Protein AF-A0A3D0CZY3-F1 (afdb_monomer)

Foldseek 3Di:
DDDPPVVVVVVVVCVVVVPVVVVVVCVVPPPPPPPDDPPPVVVVVVVVVVVVVVVVCVVVVPPPLLNDDLVVSLVVLLVVVVVLVVDDPVVSLVVLLVVLQVLLPDDPSSSLSNVLSNVVNLVPDDPVVNVVSVVSNVVSLVPDDPSSSVSVVVSVVVVVPDDPPPPPPPPCPPPPPPDPPPCPPPPPVVVVVVVVVVVVVVVVVVVVVVD

Secondary structure (DSSP, 8-state):
--SSSHHHHHHHHHHHHHHHHHHHHHHHHSSSS-SS-TTHHHHHHHHHHHHHHHHHHHHHH---GGGS-HHHHHHHHHHHHHHHHTS-HHHHHHHHHHHHHHHHHS-HHHHHHHHHHHHHHHTTS-HHHHHHHHHHHHHHHHTS-HHHHHHHHHHHHHHHTS-----------------------SHHHHHHHHHHHHHHHHHHHHHHHH-

Mean predicted aligned error: 15.08 Å

pLDDT: mean 76.29, std 19.53, range [41.44, 97.62]

Structure (mmCIF, N/CA/C/O backbone):
data_AF-A0A3D0CZY3-F1
#
_entry.id   AF-A0A3D0CZY3-F1
#
loop_
_atom_site.group_PDB
_atom_site.id
_atom_site.type_symbol
_atom_site.label_atom_id
_atom_site.label_alt_id
_atom_site.label_comp_id
_atom_site.label_asym_id
_atom_site.label_entity_id
_atom_site.label_seq_id
_atom_site.pdbx_PDB_ins_code
_atom_site.Cartn_x
_atom_site.Cartn_y
_atom_site.Cartn_z
_atom_site.occupancy
_atom_site.B_iso_or_equiv
_atom_site.auth_seq_id
_atom_site.auth_comp_id
_atom_site.auth_asym_id
_atom_site.auth_atom_id
_atom_site.pdbx_PDB_model_num
ATOM 1 N N . MET A 1 1 ? 19.402 -33.866 -0.400 1.00 47.62 1 MET A N 1
ATOM 2 C CA . MET A 1 1 ? 19.104 -32.491 0.066 1.00 47.62 1 MET A CA 1
ATOM 3 C C . MET A 1 1 ? 17.645 -32.212 -0.266 1.00 47.62 1 MET A C 1
ATOM 5 O O . MET A 1 1 ? 17.304 -32.385 -1.424 1.00 47.62 1 MET A O 1
ATOM 9 N N . GLY A 1 2 ? 16.781 -31.877 0.705 1.00 52.09 2 GLY A N 1
ATOM 10 C CA . GLY A 1 2 ? 15.411 -31.428 0.384 1.00 52.09 2 GLY A CA 1
ATOM 11 C C . GLY A 1 2 ? 14.227 -31.947 1.214 1.00 52.09 2 GLY A C 1
ATOM 12 O O . GLY A 1 2 ? 13.106 -31.790 0.757 1.00 52.09 2 GLY A O 1
ATOM 13 N N . ALA A 1 3 ? 14.414 -32.528 2.407 1.00 43.59 3 ALA A N 1
ATOM 14 C CA . ALA A 1 3 ? 13.281 -32.943 3.262 1.00 43.59 3 ALA A CA 1
ATOM 15 C C . ALA A 1 3 ? 12.980 -31.980 4.436 1.00 43.59 3 ALA A C 1
ATOM 17 O O . ALA A 1 3 ? 11.914 -32.053 5.037 1.00 43.59 3 ALA A O 1
ATOM 18 N N . GLY A 1 4 ? 13.892 -31.055 4.764 1.00 41.44 4 GLY A N 1
ATOM 19 C CA . GLY A 1 4 ? 13.790 -30.224 5.976 1.00 41.44 4 GLY A CA 1
ATOM 20 C C . GLY A 1 4 ? 13.013 -28.909 5.836 1.00 41.44 4 GLY A C 1
ATOM 21 O O . GLY A 1 4 ? 12.562 -28.364 6.837 1.00 41.44 4 GLY A O 1
ATOM 22 N N . ALA A 1 5 ? 12.829 -28.388 4.619 1.00 44.62 5 ALA A N 1
ATOM 23 C CA . ALA A 1 5 ? 12.230 -27.061 4.421 1.00 44.62 5 ALA A CA 1
ATOM 24 C C . ALA A 1 5 ? 10.691 -27.065 4.468 1.00 44.62 5 ALA A C 1
ATOM 26 O O . ALA A 1 5 ? 10.077 -26.041 4.756 1.00 44.62 5 ALA A O 1
ATOM 27 N N . VAL A 1 6 ? 10.059 -28.219 4.230 1.00 44.78 6 VAL A N 1
ATOM 28 C CA . VAL A 1 6 ? 8.592 -28.323 4.162 1.00 44.78 6 VAL A CA 1
ATOM 29 C C . VAL A 1 6 ? 7.955 -28.399 5.555 1.00 44.78 6 VAL A C 1
ATOM 31 O O . VAL A 1 6 ? 6.853 -27.898 5.745 1.00 44.78 6 VAL A O 1
ATOM 34 N N . ALA A 1 7 ? 8.667 -28.935 6.555 1.00 47.16 7 ALA A N 1
ATOM 35 C CA . ALA A 1 7 ? 8.154 -29.089 7.922 1.00 47.16 7 ALA A CA 1
ATOM 36 C C . ALA A 1 7 ? 8.027 -27.757 8.691 1.00 47.16 7 ALA A C 1
ATOM 38 O O . ALA A 1 7 ? 7.185 -27.626 9.578 1.00 47.16 7 ALA A O 1
ATOM 39 N N . PHE A 1 8 ? 8.831 -26.747 8.341 1.00 46.94 8 PHE A N 1
ATOM 40 C CA . PHE A 1 8 ? 8.811 -25.451 9.030 1.00 46.94 8 PHE A CA 1
ATOM 41 C C . PHE A 1 8 ? 7.619 -24.572 8.620 1.00 46.94 8 PHE A C 1
ATOM 43 O O . PHE A 1 8 ? 7.131 -23.775 9.420 1.00 46.94 8 PHE A O 1
ATOM 50 N N . SER A 1 9 ? 7.114 -24.731 7.392 1.00 46.31 9 SER A N 1
ATOM 51 C CA . SER A 1 9 ? 6.007 -23.916 6.878 1.00 46.31 9 SER A CA 1
ATOM 52 C C . SER A 1 9 ? 4.647 -24.367 7.433 1.00 46.31 9 SER A C 1
ATOM 54 O O . SER A 1 9 ? 3.814 -23.536 7.797 1.00 46.31 9 SER A O 1
ATOM 56 N N . THR A 1 10 ? 4.449 -25.676 7.620 1.00 48.03 10 THR A N 1
ATOM 57 C CA . THR A 1 10 ? 3.223 -26.243 8.212 1.00 48.03 10 THR A CA 1
ATOM 58 C C . THR A 1 10 ? 3.075 -25.909 9.696 1.00 48.03 10 THR A C 1
ATOM 60 O O . THR A 1 10 ? 1.969 -25.620 10.148 1.00 48.03 10 THR A O 1
ATOM 63 N N . LEU A 1 11 ? 4.178 -25.867 10.452 1.00 48.81 11 LEU A N 1
ATOM 64 C CA . LEU A 1 11 ? 4.167 -25.472 11.866 1.00 48.81 11 LEU A CA 1
ATOM 65 C C . LEU A 1 11 ? 3.830 -23.985 12.058 1.00 48.81 11 LEU A C 1
ATOM 67 O O . LEU A 1 11 ? 3.059 -23.646 12.953 1.00 48.81 11 LEU A O 1
ATOM 71 N N . ALA A 1 12 ? 4.325 -23.096 11.191 1.00 49.25 12 ALA A N 1
ATOM 72 C CA . ALA A 1 12 ? 4.019 -21.666 11.273 1.00 49.25 12 ALA A CA 1
ATOM 73 C C . ALA A 1 12 ? 2.542 -21.351 10.956 1.00 49.25 12 ALA A C 1
ATOM 75 O O . ALA A 1 12 ? 1.931 -20.511 11.620 1.00 49.25 12 ALA A O 1
ATOM 76 N N . MET A 1 13 ? 1.937 -22.056 9.991 1.00 47.34 13 MET A N 1
ATOM 77 C CA . MET A 1 13 ? 0.512 -21.891 9.672 1.00 47.34 13 MET A CA 1
ATOM 78 C C . MET A 1 13 ? -0.408 -22.416 10.786 1.00 47.34 13 MET A C 1
ATOM 80 O O . MET A 1 13 ? -1.429 -21.794 11.078 1.00 47.34 13 MET A O 1
ATOM 84 N N . LEU A 1 14 ? -0.023 -23.502 11.467 1.00 48.44 14 LEU A N 1
ATOM 85 C CA . LEU A 1 14 ? -0.754 -24.027 12.627 1.00 48.44 14 LEU A CA 1
ATOM 86 C C . LEU A 1 14 ? -0.713 -23.078 13.833 1.00 48.44 14 LEU A C 1
ATOM 88 O O . LEU A 1 14 ? -1.711 -22.958 14.541 1.00 48.44 14 LEU A O 1
ATOM 92 N N . VAL A 1 15 ? 0.386 -22.348 14.037 1.00 52.41 15 VAL A N 1
ATOM 93 C CA . VAL A 1 15 ? 0.483 -21.353 15.119 1.00 52.41 15 VAL A CA 1
ATOM 94 C C . VAL A 1 15 ? -0.387 -20.121 14.835 1.00 52.41 15 VAL A C 1
ATOM 96 O O . VAL A 1 15 ? -1.024 -19.610 15.753 1.00 52.41 15 VAL A O 1
ATOM 99 N N . CYS A 1 16 ? -0.495 -19.674 13.580 1.00 47.34 16 CYS A N 1
ATOM 100 C CA . CYS A 1 16 ? -1.329 -18.516 13.233 1.00 47.34 16 CYS A CA 1
ATOM 101 C C . CYS A 1 16 ? -2.831 -18.837 13.126 1.00 47.34 16 CYS A C 1
ATOM 103 O O . CYS A 1 16 ? -3.647 -18.018 13.543 1.00 47.34 16 CYS A O 1
ATOM 105 N N . CYS A 1 17 ? -3.217 -20.007 12.603 1.00 45.84 17 CYS A N 1
ATOM 106 C CA . CYS A 1 17 ? -4.631 -20.388 12.469 1.00 45.84 17 CYS A CA 1
ATOM 107 C C . CYS A 1 17 ? -5.190 -21.132 13.693 1.00 45.84 17 CYS A C 1
ATOM 109 O O . CYS A 1 17 ? -6.398 -21.120 13.909 1.00 45.84 17 CYS A O 1
ATOM 111 N N . GLY A 1 18 ? -4.340 -21.757 14.514 1.00 43.78 18 GLY A N 1
ATOM 112 C CA . GLY A 1 18 ? -4.770 -22.498 15.701 1.00 43.78 18 GLY A CA 1
ATOM 113 C C . GLY A 1 18 ? -5.059 -21.620 16.919 1.00 43.78 18 GLY A C 1
ATOM 114 O O . GLY A 1 18 ? -5.871 -22.010 17.754 1.00 43.78 18 GLY A O 1
ATOM 115 N N . PHE A 1 19 ? -4.456 -20.430 17.035 1.00 45.47 19 PHE A N 1
ATOM 116 C CA . PHE A 1 19 ? -4.474 -19.666 18.293 1.00 45.47 19 PHE A CA 1
ATOM 117 C C . PHE A 1 19 ? -5.856 -19.116 18.690 1.00 45.47 19 PHE A C 1
ATOM 119 O O . PHE A 1 19 ? -6.143 -18.974 19.877 1.00 45.47 19 PHE A O 1
ATOM 126 N N . THR A 1 20 ? -6.753 -18.873 17.733 1.00 48.75 20 THR A N 1
ATOM 127 C CA . THR A 1 20 ? -8.151 -18.513 18.030 1.00 48.75 20 THR A CA 1
ATOM 128 C C . THR A 1 20 ? -8.995 -19.719 18.455 1.00 48.75 20 THR A C 1
ATOM 130 O O . THR A 1 20 ? -9.934 -19.552 19.229 1.00 48.75 20 THR A O 1
ATOM 133 N N . GLY A 1 21 ? -8.640 -20.937 18.028 1.00 41.59 21 GLY A N 1
ATOM 134 C CA . GLY A 1 21 ? -9.322 -22.176 18.422 1.00 41.59 21 GLY A CA 1
ATOM 135 C C . GLY A 1 21 ? -8.900 -22.706 19.797 1.00 41.59 21 GLY A C 1
ATOM 136 O O . GLY A 1 21 ? -9.748 -23.149 20.573 1.00 41.59 21 GLY A O 1
ATOM 137 N N . VAL A 1 22 ? -7.611 -22.614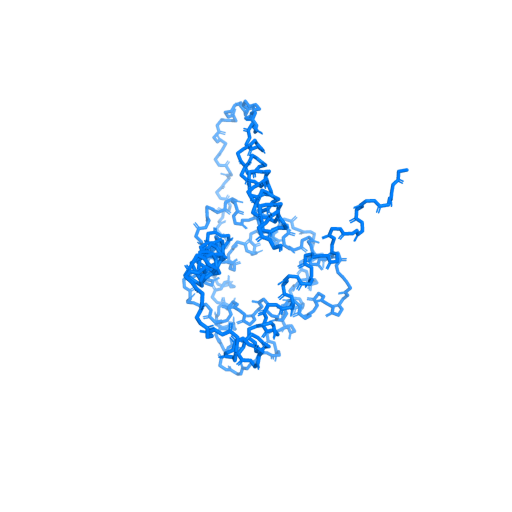 20.156 1.00 48.97 22 VAL A N 1
ATOM 138 C CA . VAL A 1 22 ? -7.130 -23.111 21.466 1.00 48.97 22 VAL A CA 1
ATOM 139 C C . VAL A 1 22 ? -7.567 -22.225 22.632 1.00 48.97 22 VAL A C 1
ATOM 141 O O . VAL A 1 22 ? -7.761 -22.736 23.731 1.00 48.97 22 VAL A O 1
ATOM 144 N N . ALA A 1 23 ? -7.808 -20.929 22.402 1.00 47.69 23 ALA A N 1
ATOM 145 C CA . ALA A 1 23 ? -8.387 -20.054 23.423 1.00 47.69 23 ALA A CA 1
ATOM 146 C C . ALA A 1 23 ? -9.802 -20.506 23.839 1.00 47.69 23 ALA A C 1
ATOM 148 O O . ALA A 1 23 ? -10.177 -20.352 24.997 1.00 47.69 23 ALA A O 1
ATOM 149 N N . SER A 1 24 ? -10.566 -21.118 22.924 1.00 46.59 24 SER A N 1
ATOM 150 C CA . SER A 1 24 ? -11.918 -21.616 23.209 1.00 46.59 24 SER A CA 1
ATOM 151 C C . SER A 1 24 ? -11.912 -23.015 23.848 1.00 46.59 24 SER A C 1
ATOM 153 O O . SER A 1 24 ? -12.723 -23.296 24.728 1.00 46.59 24 SER A O 1
ATOM 155 N N . LEU A 1 25 ? -10.941 -23.870 23.500 1.00 47.62 25 LEU A N 1
ATOM 156 C CA . LEU A 1 25 ? -10.766 -25.192 24.125 1.00 47.62 25 LEU A CA 1
ATOM 157 C C . LEU A 1 25 ? -10.120 -25.132 25.522 1.00 47.62 25 LEU A C 1
ATOM 159 O O . LEU A 1 25 ? -10.435 -25.965 26.373 1.00 47.62 25 LEU A O 1
ATOM 163 N N . ALA A 1 26 ? -9.291 -24.123 25.809 1.00 48.12 26 ALA A N 1
ATOM 164 C CA . ALA A 1 26 ? -8.730 -23.911 27.146 1.00 48.12 26 ALA A CA 1
ATOM 165 C C . ALA A 1 26 ? -9.803 -23.532 28.188 1.00 48.12 26 ALA A C 1
ATOM 167 O O . ALA A 1 26 ? -9.687 -23.917 29.351 1.00 48.12 26 ALA A O 1
ATOM 168 N N . SER A 1 27 ? -10.885 -22.857 27.777 1.00 51.94 27 SER A N 1
ATOM 169 C CA . SER A 1 27 ? -12.019 -22.563 28.666 1.00 51.94 27 SER A CA 1
ATOM 170 C C . SER A 1 27 ? -12.877 -23.791 28.991 1.00 51.94 27 SER A C 1
ATOM 172 O O . SER A 1 27 ? -13.530 -23.797 30.030 1.00 51.94 27 SER A O 1
ATOM 174 N N . ALA A 1 28 ? -12.871 -24.830 28.146 1.00 47.50 28 ALA A N 1
ATOM 175 C CA . ALA A 1 28 ? -13.736 -26.001 28.316 1.00 47.50 28 ALA A CA 1
ATOM 176 C C . ALA A 1 28 ? -13.049 -27.196 29.005 1.00 47.50 28 ALA A C 1
ATOM 178 O O . ALA A 1 28 ? -13.727 -27.983 29.657 1.00 47.50 28 ALA A O 1
ATOM 179 N N . VAL A 1 29 ? -11.720 -27.333 28.901 1.00 51.22 29 VAL A N 1
ATOM 180 C CA . VAL A 1 29 ? -10.985 -28.497 29.449 1.00 51.22 29 VAL A CA 1
ATOM 181 C C . VAL A 1 29 ? -10.176 -28.156 30.716 1.00 51.22 29 VAL A C 1
ATOM 183 O O . VAL A 1 29 ? -9.814 -29.048 31.477 1.00 51.22 29 VAL A O 1
ATOM 186 N N . GLY A 1 30 ? -9.921 -26.873 31.003 1.00 49.03 30 GLY A N 1
ATOM 187 C CA . GLY A 1 30 ? -8.945 -26.465 32.025 1.00 49.03 30 GLY A CA 1
ATOM 188 C C . GLY A 1 30 ? -9.470 -26.087 33.414 1.00 49.03 30 GLY A C 1
ATOM 189 O O . GLY A 1 30 ? -8.654 -25.905 34.310 1.00 49.03 30 GLY A O 1
ATOM 190 N N . LEU A 1 31 ? -10.782 -25.947 33.640 1.00 50.59 31 LEU A N 1
ATOM 191 C CA . LEU A 1 31 ? -11.288 -25.467 34.942 1.00 50.59 31 LEU A CA 1
ATOM 192 C C . LEU A 1 31 ? -11.586 -26.568 35.971 1.00 50.59 31 LEU A C 1
ATOM 194 O O . LEU A 1 31 ? -11.733 -26.259 37.151 1.00 50.59 31 LEU A O 1
ATOM 198 N N . SER A 1 32 ? -11.625 -27.842 35.577 1.00 53.03 32 SER A N 1
ATOM 199 C CA . SER A 1 32 ? -11.947 -28.940 36.507 1.00 53.03 32 SER A CA 1
ATOM 200 C C . SER A 1 32 ? -10.722 -29.625 37.128 1.00 53.03 32 SER A C 1
ATOM 202 O O . SER A 1 32 ? -10.878 -30.369 38.091 1.00 53.03 32 SER A O 1
ATOM 204 N N . VAL A 1 33 ? -9.504 -29.345 36.641 1.00 50.94 33 VAL A N 1
ATOM 205 C CA . VAL A 1 33 ? -8.231 -29.906 37.158 1.00 50.94 33 VAL A CA 1
ATOM 206 C C . VAL A 1 33 ? -7.326 -28.797 37.722 1.00 50.94 33 VAL A C 1
ATOM 208 O O . VAL A 1 33 ? -6.107 -28.840 37.634 1.00 50.94 33 VAL A O 1
ATOM 211 N N . LEU A 1 34 ? -7.926 -27.761 38.311 1.00 51.22 34 LEU A N 1
ATOM 212 C CA . LEU A 1 34 ? -7.222 -26.735 39.102 1.00 51.22 34 LEU A CA 1
ATOM 213 C C . LEU A 1 34 ? -7.575 -26.834 40.594 1.00 51.22 34 LEU A C 1
ATOM 215 O O . LEU A 1 34 ? -7.434 -25.889 41.367 1.00 51.22 34 LEU A O 1
ATOM 219 N N . GLY A 1 35 ? -8.007 -28.023 41.014 1.00 51.84 35 GLY A N 1
ATOM 220 C CA . GLY A 1 35 ? -8.058 -28.407 42.412 1.00 51.84 35 GLY A CA 1
ATOM 221 C C . GLY A 1 35 ? -6.667 -28.801 42.904 1.00 51.84 35 GLY A C 1
ATOM 222 O O . GLY A 1 35 ? -6.306 -29.969 42.844 1.00 51.84 35 GLY A O 1
ATOM 223 N N . ARG A 1 36 ? -5.959 -27.836 43.502 1.00 54.62 36 ARG A N 1
ATOM 224 C CA . ARG A 1 36 ? -5.022 -28.079 44.615 1.00 54.62 36 ARG A CA 1
ATOM 225 C C . ARG A 1 36 ? -3.639 -28.653 44.257 1.00 54.62 36 ARG A C 1
ATOM 227 O O . ARG A 1 36 ? -3.229 -29.664 44.813 1.00 54.62 36 ARG A O 1
ATOM 234 N N . THR A 1 37 ? -2.860 -27.945 43.441 1.00 49.44 37 THR A N 1
ATOM 235 C CA . THR A 1 37 ? -1.389 -28.042 43.490 1.00 49.44 37 THR A CA 1
ATOM 236 C C . THR A 1 37 ? -0.763 -26.649 43.374 1.00 49.44 37 THR A C 1
ATOM 238 O O . THR A 1 37 ? -1.178 -25.834 42.551 1.00 49.44 37 THR A O 1
ATOM 241 N N . ASP A 1 38 ? 0.246 -26.367 44.203 1.00 58.09 38 ASP A N 1
ATOM 242 C CA . ASP A 1 38 ? 1.016 -25.105 44.303 1.00 58.09 38 ASP A CA 1
ATOM 243 C C . ASP A 1 38 ? 1.809 -24.737 43.019 1.00 58.09 38 ASP A C 1
ATOM 245 O O . ASP A 1 38 ? 2.645 -23.838 42.997 1.00 58.09 38 ASP A O 1
ATOM 249 N N . VAL A 1 39 ? 1.554 -25.440 41.912 1.00 56.81 39 VAL A N 1
ATOM 250 C CA . VAL A 1 39 ? 2.300 -25.375 40.645 1.00 56.81 39 VAL A CA 1
ATOM 251 C C . VAL A 1 39 ? 1.527 -24.598 39.560 1.00 56.81 39 VAL A C 1
ATOM 253 O O . VAL A 1 39 ? 2.023 -24.397 38.455 1.00 56.81 39 VAL A O 1
ATOM 256 N N . GLY A 1 40 ? 0.309 -24.121 39.855 1.00 54.75 40 GLY A N 1
ATOM 257 C CA . GLY A 1 40 ? -0.580 -23.488 38.865 1.00 54.75 40 GLY A CA 1
ATOM 258 C C . GLY A 1 40 ? -0.215 -22.052 38.453 1.00 54.75 40 GLY A C 1
ATOM 259 O O . GLY A 1 40 ? -0.505 -21.637 37.331 1.00 54.75 40 GLY A O 1
ATOM 260 N N . MET A 1 41 ? 0.457 -21.288 39.319 1.00 62.78 41 MET A N 1
ATOM 261 C CA . MET A 1 41 ? 0.835 -19.895 39.035 1.00 62.78 41 MET A CA 1
ATOM 262 C C . MET A 1 41 ? 1.880 -19.716 37.914 1.00 62.78 41 MET A C 1
ATOM 264 O O . MET A 1 41 ? 1.647 -18.881 37.037 1.00 62.78 41 MET A O 1
ATOM 268 N N . PRO A 1 42 ? 3.004 -20.463 37.855 1.00 73.00 42 PRO A N 1
ATOM 269 C CA . PRO A 1 42 ? 4.027 -20.242 36.825 1.00 73.00 42 PRO A CA 1
ATOM 270 C C . PRO A 1 42 ? 3.527 -20.486 35.393 1.00 73.00 42 PRO A C 1
ATOM 272 O O . PRO A 1 42 ? 3.964 -19.803 34.466 1.00 73.00 42 PRO A O 1
ATOM 275 N N . VAL A 1 43 ? 2.572 -21.401 35.202 1.00 69.69 43 VAL A N 1
ATOM 276 C CA . VAL A 1 43 ? 2.003 -21.700 33.879 1.00 69.69 43 VAL A CA 1
ATOM 277 C C . VAL A 1 43 ? 1.183 -20.516 33.354 1.00 69.69 43 VAL A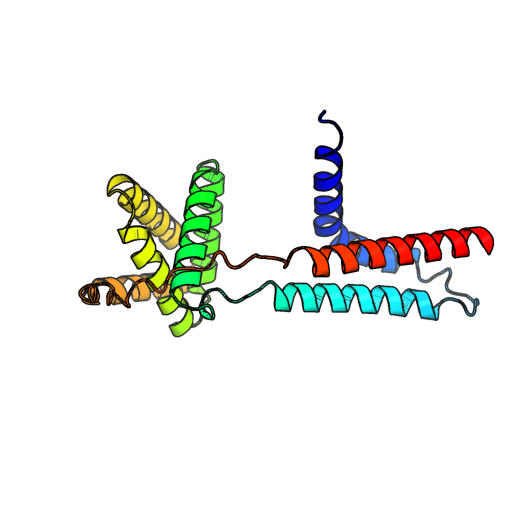 C 1
ATOM 279 O O . VAL A 1 43 ? 1.343 -20.119 32.200 1.00 69.69 43 VAL A O 1
ATOM 282 N N . LEU A 1 44 ? 0.370 -19.881 34.205 1.00 75.12 44 LEU A N 1
ATOM 283 C CA . LEU A 1 44 ? -0.412 -18.698 33.827 1.00 75.12 44 LEU A CA 1
ATOM 284 C C . LEU A 1 44 ? 0.480 -17.501 33.467 1.00 75.12 44 LEU A C 1
ATOM 286 O O . LEU A 1 44 ? 0.212 -16.818 32.476 1.00 75.12 44 LEU A O 1
ATOM 290 N N . TYR A 1 45 ? 1.572 -17.278 34.208 1.00 80.31 45 TYR A N 1
ATOM 291 C CA . TYR A 1 45 ? 2.538 -16.223 33.878 1.00 80.31 45 TYR A CA 1
ATOM 292 C C . TYR A 1 45 ? 3.230 -16.461 32.536 1.00 80.31 45 TYR A C 1
ATOM 294 O O . TYR A 1 45 ? 3.435 -15.507 31.787 1.00 80.31 45 TYR A O 1
ATOM 302 N N . PHE A 1 46 ? 3.546 -17.714 32.200 1.00 74.12 46 PHE A N 1
ATOM 303 C CA . PHE A 1 46 ? 4.148 -18.051 30.913 1.00 74.12 46 PHE A CA 1
ATOM 304 C C . PHE A 1 46 ? 3.210 -17.731 29.740 1.00 74.12 46 PHE A C 1
ATOM 306 O O . PHE A 1 46 ? 3.619 -17.068 28.785 1.00 74.12 46 PHE A O 1
ATOM 313 N N . PHE A 1 47 ? 1.933 -18.122 29.827 1.00 72.81 47 PHE A N 1
ATOM 314 C CA . PHE A 1 47 ? 0.945 -17.802 28.789 1.00 72.81 47 PHE A CA 1
ATOM 315 C C . PHE A 1 47 ? 0.698 -16.295 28.661 1.00 72.81 47 PHE A C 1
ATOM 317 O O . PHE A 1 47 ? 0.624 -15.775 27.544 1.00 72.81 47 PHE A O 1
ATOM 324 N N . LEU A 1 48 ? 0.630 -15.576 29.785 1.00 79.00 48 LEU A N 1
ATOM 325 C CA . LEU A 1 48 ? 0.479 -14.122 29.784 1.00 79.00 48 LEU A CA 1
ATOM 326 C C . LEU A 1 48 ? 1.697 -13.425 29.154 1.00 79.00 48 LEU A C 1
ATOM 328 O O . LEU A 1 48 ? 1.534 -12.527 28.327 1.00 79.00 48 LEU A O 1
ATOM 332 N N . ALA A 1 49 ? 2.912 -13.866 29.490 1.00 80.12 49 ALA A N 1
ATOM 333 C CA . ALA A 1 49 ? 4.149 -13.336 28.922 1.00 80.12 49 ALA A CA 1
ATOM 334 C C . ALA A 1 49 ? 4.240 -13.592 27.410 1.00 80.12 49 ALA A C 1
ATOM 336 O O . ALA A 1 49 ? 4.604 -12.686 26.658 1.00 80.12 49 ALA A O 1
ATOM 337 N N . LEU A 1 50 ? 3.849 -14.783 26.946 1.00 78.50 50 LEU A N 1
ATOM 338 C CA . LEU A 1 50 ? 3.834 -15.119 25.522 1.00 78.50 50 LEU A CA 1
ATOM 339 C C . LEU A 1 50 ? 2.811 -14.273 24.746 1.00 78.50 50 LEU A C 1
ATOM 341 O O . LEU A 1 50 ? 3.122 -13.768 23.666 1.00 78.50 50 LEU A O 1
ATOM 345 N N . HIS A 1 51 ? 1.618 -14.055 25.307 1.00 78.62 51 HIS A N 1
ATOM 346 C CA . HIS A 1 51 ? 0.600 -13.197 24.694 1.00 78.62 51 HIS A CA 1
ATOM 347 C C . HIS A 1 51 ? 1.063 -11.734 24.596 1.00 78.62 51 HIS A C 1
ATOM 349 O O . HIS A 1 51 ? 0.930 -11.108 23.543 1.00 78.62 51 HIS A O 1
ATOM 355 N N . LEU A 1 52 ? 1.666 -11.196 25.662 1.00 83.06 52 LEU A N 1
ATOM 356 C CA . LEU A 1 52 ? 2.233 -9.844 25.663 1.00 83.06 52 LEU A CA 1
ATOM 357 C C . LEU A 1 52 ? 3.407 -9.711 24.686 1.00 83.06 52 LEU A C 1
ATOM 359 O O . LEU A 1 52 ? 3.502 -8.704 23.986 1.00 83.06 52 LEU A O 1
ATOM 363 N N . ALA A 1 53 ? 4.267 -10.726 24.578 1.00 75.81 53 ALA A N 1
ATOM 364 C CA . ALA A 1 53 ? 5.356 -10.748 23.606 1.00 75.81 53 ALA A CA 1
ATOM 365 C C . ALA A 1 53 ? 4.834 -10.756 22.160 1.00 75.81 53 ALA A C 1
ATOM 367 O O . ALA A 1 53 ? 5.363 -10.024 21.324 1.00 75.81 53 ALA A O 1
ATOM 368 N N . ALA A 1 54 ? 3.764 -11.504 21.869 1.00 71.38 54 ALA A N 1
ATOM 369 C CA . ALA A 1 54 ? 3.113 -11.503 20.558 1.00 71.38 54 ALA A CA 1
ATOM 370 C C . ALA A 1 54 ? 2.478 -10.138 20.225 1.00 71.38 54 ALA A C 1
ATOM 372 O O . ALA A 1 54 ? 2.650 -9.631 19.114 1.00 71.38 54 ALA A O 1
ATOM 373 N N . GLN A 1 55 ? 1.816 -9.501 21.197 1.00 72.50 55 GLN A N 1
ATOM 374 C CA . GLN A 1 55 ? 1.271 -8.142 21.073 1.00 72.50 55 GLN A CA 1
ATOM 375 C C . GLN A 1 55 ? 2.382 -7.109 20.810 1.00 72.50 55 GLN A C 1
ATOM 377 O O . GLN A 1 55 ? 2.275 -6.299 19.889 1.00 72.50 55 GLN A O 1
ATOM 382 N N . LEU A 1 56 ? 3.488 -7.166 21.562 1.00 72.25 56 LEU A N 1
ATOM 383 C CA . LEU A 1 56 ? 4.645 -6.285 21.371 1.00 72.25 56 LEU A CA 1
ATOM 384 C C . LEU A 1 56 ? 5.358 -6.531 20.039 1.00 72.25 56 LEU A C 1
ATOM 386 O O . LEU A 1 56 ? 5.806 -5.579 19.398 1.00 72.25 56 LEU A O 1
ATOM 390 N N . TRP A 1 57 ? 5.471 -7.789 19.614 1.00 67.69 57 TRP A N 1
ATOM 391 C CA . TRP A 1 57 ? 6.049 -8.152 18.324 1.00 67.69 57 TRP A CA 1
ATOM 392 C C . TRP A 1 57 ? 5.194 -7.620 17.177 1.00 67.69 57 TRP A C 1
ATOM 394 O O . TRP A 1 57 ? 5.733 -6.982 16.277 1.00 67.69 57 TRP A O 1
ATOM 404 N N . SER A 1 58 ? 3.873 -7.794 17.238 1.00 67.00 58 SER A N 1
ATOM 405 C CA . SER A 1 58 ? 2.917 -7.203 16.294 1.00 67.00 58 SER A CA 1
ATOM 406 C C . SER A 1 58 ? 3.045 -5.672 16.253 1.00 67.00 58 SER A C 1
ATOM 408 O O . SER A 1 58 ? 3.296 -5.092 15.196 1.00 67.00 58 SER A O 1
ATOM 410 N N . ALA A 1 59 ? 3.028 -5.003 17.409 1.00 62.31 59 ALA A N 1
ATOM 411 C CA . ALA A 1 59 ? 3.178 -3.548 17.495 1.00 62.31 59 ALA A CA 1
ATOM 412 C C . ALA A 1 59 ? 4.523 -3.036 16.939 1.00 62.31 59 ALA A C 1
ATOM 414 O O . ALA A 1 59 ? 4.584 -1.950 16.362 1.00 62.31 59 ALA A O 1
ATOM 415 N N . ARG A 1 60 ? 5.602 -3.815 17.087 1.00 64.62 60 ARG A N 1
ATOM 416 C CA . ARG A 1 60 ? 6.950 -3.475 16.605 1.00 64.62 60 ARG A CA 1
ATOM 417 C C . ARG A 1 60 ? 7.165 -3.812 15.125 1.00 64.62 60 ARG A C 1
ATOM 419 O O . ARG A 1 60 ? 7.900 -3.092 14.448 1.00 64.62 60 ARG A O 1
ATOM 426 N N . THR A 1 61 ? 6.551 -4.880 14.617 1.00 55.00 61 THR A N 1
ATOM 427 C CA . THR A 1 61 ? 6.669 -5.313 13.211 1.00 55.00 61 THR A CA 1
ATOM 428 C C . THR A 1 61 ? 5.722 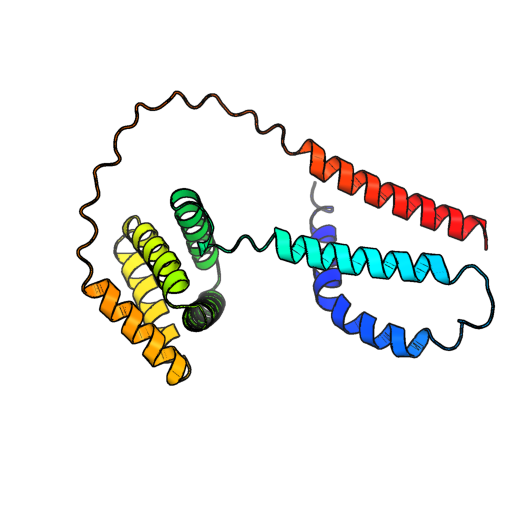-4.564 12.280 1.00 55.00 61 THR A C 1
ATOM 430 O O . THR A 1 61 ? 6.051 -4.372 11.110 1.00 55.00 61 THR A O 1
ATOM 433 N N . HIS A 1 62 ? 4.630 -3.999 12.798 1.00 58.66 62 HIS A N 1
ATOM 434 C CA . HIS A 1 62 ? 3.838 -2.992 12.100 1.00 58.66 62 HIS A CA 1
ATOM 435 C C . HIS A 1 62 ? 4.539 -1.627 12.102 1.00 58.66 62 HIS A C 1
ATOM 437 O O . HIS A 1 62 ? 3.995 -0.626 12.577 1.00 58.66 62 HIS A O 1
ATOM 443 N N . ARG A 1 63 ? 5.742 -1.537 11.513 1.00 65.62 63 ARG A N 1
ATOM 444 C CA . ARG A 1 63 ? 6.230 -0.232 11.053 1.00 65.62 63 ARG A CA 1
ATOM 445 C C . ARG A 1 63 ? 5.208 0.286 10.049 1.00 65.62 63 ARG A C 1
ATOM 447 O O . ARG A 1 63 ? 5.122 -0.194 8.923 1.00 65.62 63 ARG A O 1
ATOM 454 N N . ARG A 1 64 ? 4.404 1.247 10.494 1.00 83.62 64 ARG A N 1
ATOM 455 C CA . ARG A 1 64 ? 3.404 1.940 9.687 1.00 83.62 64 ARG A CA 1
ATOM 456 C C . ARG A 1 64 ? 4.102 2.470 8.428 1.00 83.62 64 ARG A C 1
ATOM 458 O O . ARG A 1 64 ? 4.993 3.307 8.574 1.00 83.62 64 ARG A O 1
ATOM 465 N N . PRO A 1 65 ? 3.747 2.020 7.209 1.00 84.75 65 PRO A N 1
ATOM 466 C CA . PRO A 1 65 ? 4.501 2.379 6.002 1.00 84.75 65 PRO A CA 1
ATOM 467 C C . PRO A 1 65 ? 4.567 3.899 5.766 1.00 84.75 65 PRO A C 1
ATOM 469 O O . PRO A 1 65 ? 5.542 4.423 5.234 1.00 84.75 65 PRO A O 1
ATOM 472 N N . TYR A 1 66 ? 3.572 4.642 6.257 1.00 88.56 66 TYR A N 1
ATOM 473 C CA . TYR A 1 66 ? 3.528 6.106 6.214 1.00 88.56 66 TYR A CA 1
ATOM 474 C C . TYR A 1 66 ? 4.487 6.811 7.191 1.00 88.56 66 TYR A C 1
ATOM 476 O O . TYR A 1 66 ? 4.727 8.000 7.027 1.00 88.56 66 TYR A O 1
ATOM 484 N N . ALA A 1 67 ? 5.038 6.111 8.186 1.00 89.25 67 ALA A N 1
ATOM 485 C CA . ALA A 1 67 ? 6.012 6.649 9.140 1.00 89.25 67 ALA A CA 1
ATOM 486 C C . ALA A 1 67 ? 7.472 6.362 8.737 1.00 89.25 67 ALA A C 1
ATOM 488 O O . ALA A 1 67 ? 8.400 6.808 9.407 1.00 89.25 67 ALA A O 1
ATOM 489 N N . MET A 1 68 ? 7.691 5.599 7.662 1.00 88.75 68 MET A N 1
ATOM 490 C CA . MET A 1 68 ? 9.032 5.325 7.143 1.00 88.75 68 MET A CA 1
ATOM 491 C C . MET A 1 68 ? 9.578 6.535 6.368 1.00 88.75 68 MET A C 1
ATOM 493 O O . MET A 1 68 ? 8.779 7.253 5.754 1.00 88.75 68 MET A O 1
ATOM 497 N N . PRO A 1 69 ? 10.913 6.728 6.318 1.00 93.00 69 PRO A N 1
ATOM 498 C CA . PRO A 1 69 ? 11.548 7.639 5.366 1.00 93.00 69 PRO A CA 1
ATOM 499 C C . PRO A 1 69 ? 11.111 7.336 3.929 1.00 93.00 69 PRO A C 1
ATOM 501 O O . PRO A 1 69 ? 10.801 6.186 3.604 1.00 93.00 69 PRO A O 1
ATOM 504 N N . GLU A 1 70 ? 11.086 8.354 3.071 1.00 89.38 70 GLU A N 1
ATOM 505 C CA . GLU A 1 70 ? 10.534 8.243 1.716 1.00 89.38 70 GLU A CA 1
ATOM 506 C C . GLU A 1 70 ? 11.198 7.132 0.891 1.00 89.38 70 GLU A C 1
ATOM 508 O O . GLU A 1 70 ? 10.488 6.304 0.322 1.00 89.38 70 GLU A O 1
ATOM 513 N N . ASP A 1 71 ? 12.527 7.019 0.922 1.00 90.12 71 ASP A N 1
ATOM 514 C CA . ASP A 1 71 ? 13.255 5.980 0.179 1.00 90.12 71 ASP A CA 1
ATOM 515 C C . ASP A 1 71 ? 12.900 4.564 0.640 1.00 90.12 71 ASP A C 1
ATOM 517 O O . ASP A 1 71 ? 12.665 3.666 -0.173 1.00 90.12 71 ASP A O 1
ATOM 521 N N . GLN A 1 72 ? 12.787 4.358 1.957 1.00 91.38 72 GLN A N 1
ATOM 522 C CA . GLN A 1 72 ? 12.376 3.069 2.520 1.00 91.38 72 GLN A CA 1
ATOM 523 C C . GLN A 1 72 ? 10.935 2.741 2.136 1.00 91.38 72 GLN A C 1
ATOM 525 O O . GLN A 1 72 ? 10.630 1.595 1.811 1.00 91.38 72 GLN A O 1
ATOM 530 N N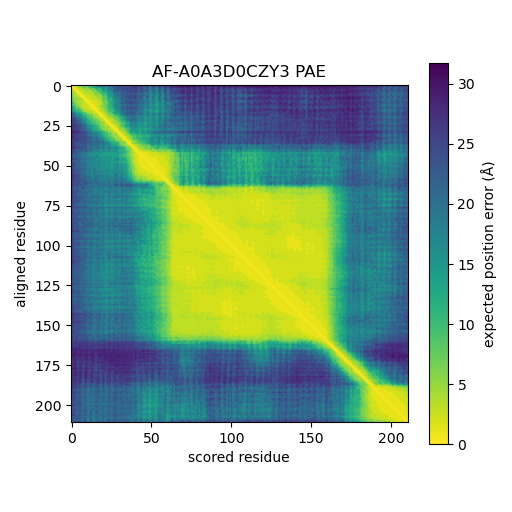 . ARG A 1 73 ? 10.056 3.748 2.124 1.00 93.44 73 ARG A N 1
ATOM 531 C CA . ARG A 1 73 ? 8.656 3.595 1.729 1.00 93.44 73 ARG A CA 1
ATOM 532 C C . ARG A 1 73 ? 8.526 3.244 0.250 1.00 93.44 73 ARG A C 1
ATOM 534 O O . ARG A 1 73 ? 7.783 2.324 -0.078 1.00 93.44 73 ARG A O 1
ATOM 541 N N . ARG A 1 74 ? 9.266 3.921 -0.634 1.00 92.94 74 ARG A N 1
ATOM 542 C CA . ARG A 1 74 ? 9.302 3.620 -2.075 1.00 92.94 74 ARG A CA 1
ATOM 543 C C . ARG A 1 74 ? 9.832 2.215 -2.337 1.00 92.94 74 ARG A C 1
ATOM 545 O O . ARG A 1 74 ? 9.219 1.481 -3.108 1.00 92.94 74 ARG A O 1
ATOM 552 N N . LYS A 1 75 ? 10.904 1.813 -1.645 1.00 91.06 75 LYS A N 1
ATOM 553 C CA . LYS A 1 75 ? 11.452 0.451 -1.719 1.00 91.06 75 LYS A CA 1
ATOM 554 C C . LYS A 1 75 ? 10.446 -0.596 -1.238 1.00 91.06 75 LYS A C 1
ATOM 556 O O . LYS A 1 75 ? 10.234 -1.590 -1.922 1.00 91.06 75 LYS A O 1
ATOM 561 N N . ALA A 1 76 ? 9.796 -0.365 -0.096 1.00 91.31 76 ALA A N 1
ATOM 562 C CA . ALA A 1 76 ? 8.752 -1.251 0.418 1.00 91.31 76 ALA A CA 1
ATOM 563 C C . ALA A 1 76 ? 7.579 -1.378 -0.565 1.00 91.31 76 ALA A C 1
ATOM 565 O O . ALA A 1 76 ? 7.106 -2.482 -0.818 1.00 91.31 76 ALA A O 1
ATOM 566 N N . MET A 1 77 ? 7.159 -0.264 -1.168 1.00 93.88 77 MET A N 1
ATOM 567 C CA . MET A 1 77 ? 6.092 -0.243 -2.166 1.00 93.88 77 MET A CA 1
ATOM 568 C C . MET A 1 77 ? 6.486 -0.998 -3.443 1.00 93.88 77 MET A C 1
ATOM 570 O O . MET A 1 77 ? 5.673 -1.743 -3.975 1.00 93.88 77 MET A O 1
ATOM 574 N N . ALA A 1 78 ? 7.731 -0.857 -3.908 1.00 92.81 78 ALA A N 1
ATOM 575 C CA . ALA A 1 78 ? 8.237 -1.588 -5.069 1.00 92.81 78 ALA A CA 1
ATOM 576 C C . ALA A 1 78 ? 8.237 -3.105 -4.831 1.00 92.81 78 ALA A C 1
ATOM 578 O O . ALA A 1 78 ? 7.706 -3.844 -5.654 1.00 92.81 78 ALA A O 1
ATOM 579 N N . MET A 1 79 ? 8.741 -3.552 -3.674 1.00 91.88 79 MET A N 1
ATOM 580 C CA . MET A 1 79 ? 8.724 -4.972 -3.297 1.00 91.88 79 MET A CA 1
ATOM 581 C C . MET A 1 79 ? 7.296 -5.514 -3.176 1.00 91.88 79 MET A C 1
ATOM 583 O O . MET A 1 79 ? 7.024 -6.635 -3.588 1.00 91.88 79 MET A O 1
ATOM 587 N N . MET A 1 80 ? 6.370 -4.720 -2.630 1.00 93.81 80 MET A N 1
ATOM 588 C CA . MET A 1 80 ? 4.964 -5.110 -2.532 1.00 93.81 80 MET A CA 1
ATOM 589 C C . MET A 1 80 ? 4.326 -5.277 -3.917 1.00 93.81 80 MET A C 1
ATOM 591 O O . MET A 1 80 ? 3.628 -6.259 -4.140 1.00 93.81 80 MET A O 1
ATOM 595 N N . ILE A 1 81 ? 4.563 -4.346 -4.845 1.00 92.81 81 ILE A N 1
ATOM 596 C CA . ILE A 1 81 ? 4.026 -4.424 -6.211 1.00 92.81 81 ILE A CA 1
ATOM 597 C C . ILE A 1 81 ? 4.619 -5.624 -6.958 1.00 92.81 81 ILE A C 1
ATOM 599 O O . ILE A 1 81 ? 3.888 -6.370 -7.601 1.00 92.81 81 ILE A O 1
ATOM 603 N N . GLU A 1 82 ? 5.926 -5.852 -6.840 1.00 93.06 82 GLU A N 1
ATOM 604 C CA . GLU A 1 82 ? 6.589 -7.020 -7.428 1.00 93.06 82 GLU A CA 1
ATOM 605 C C . GLU A 1 82 ? 6.016 -8.336 -6.883 1.00 93.06 82 GLU A C 1
ATOM 607 O O . GLU A 1 82 ? 5.689 -9.236 -7.656 1.00 93.06 82 GLU A O 1
ATOM 612 N N . ALA A 1 83 ? 5.804 -8.418 -5.566 1.00 93.50 83 ALA A N 1
ATOM 613 C CA . ALA A 1 83 ? 5.167 -9.567 -4.935 1.00 93.50 83 ALA A CA 1
ATOM 614 C C . ALA A 1 83 ? 3.703 -9.749 -5.368 1.00 93.50 83 ALA A C 1
ATOM 616 O O . ALA A 1 83 ? 3.253 -10.878 -5.508 1.00 93.50 83 ALA A O 1
ATOM 617 N N . LEU A 1 84 ? 2.953 -8.670 -5.610 1.00 93.94 84 LEU A N 1
ATOM 618 C CA . LEU A 1 84 ? 1.587 -8.761 -6.138 1.00 93.94 84 LEU A CA 1
ATOM 619 C C . LEU A 1 84 ? 1.565 -9.340 -7.555 1.00 93.94 84 LEU A C 1
ATOM 621 O O . LEU A 1 84 ? 0.694 -10.146 -7.867 1.00 93.94 84 LEU A O 1
ATOM 625 N N . TYR A 1 85 ? 2.534 -8.971 -8.396 1.00 93.44 85 TYR A N 1
ATOM 626 C CA . TYR A 1 85 ? 2.615 -9.451 -9.776 1.00 93.44 85 TYR A CA 1
ATOM 627 C C . TYR A 1 85 ? 3.056 -10.912 -9.917 1.00 93.44 85 TYR A C 1
ATOM 629 O O . TYR A 1 85 ? 2.884 -11.477 -10.996 1.00 93.44 85 TYR A O 1
ATOM 637 N N . SER A 1 86 ? 3.607 -11.529 -8.868 1.00 94.50 86 SER A N 1
ATOM 638 C CA . SER A 1 86 ? 3.931 -12.961 -8.878 1.00 94.50 86 SER A CA 1
ATOM 639 C C . SER A 1 86 ? 2.733 -13.857 -8.542 1.00 94.50 86 SER A C 1
ATOM 641 O O . SER A 1 86 ? 2.828 -15.078 -8.677 1.00 94.50 86 SER A O 1
ATOM 643 N N . LEU A 1 87 ? 1.608 -13.271 -8.121 1.00 94.50 87 LEU A N 1
ATOM 644 C CA . LEU A 1 87 ? 0.395 -13.997 -7.761 1.00 94.50 87 LEU A CA 1
ATOM 645 C C . LEU A 1 87 ? -0.508 -14.262 -8.977 1.00 94.50 87 LEU A C 1
ATOM 647 O O . LEU A 1 87 ? -0.474 -13.508 -9.953 1.00 94.50 87 LEU A O 1
ATOM 651 N N . PRO A 1 88 ? -1.374 -15.293 -8.908 1.00 96.56 88 PRO A N 1
ATOM 652 C CA . PRO A 1 88 ? -2.471 -15.461 -9.858 1.00 96.56 88 PRO A CA 1
ATOM 653 C C . PRO A 1 88 ? -3.375 -14.221 -9.910 1.00 96.56 88 PRO A C 1
ATOM 655 O O . PRO A 1 88 ? -3.588 -13.557 -8.893 1.00 96.56 88 PRO A O 1
ATOM 658 N N . ASP A 1 89 ? -3.961 -13.936 -11.079 1.00 93.75 89 ASP A N 1
ATOM 659 C CA . ASP A 1 89 ? -4.755 -12.717 -11.307 1.00 93.75 89 ASP A CA 1
ATOM 660 C C . ASP A 1 89 ? -5.914 -12.548 -10.309 1.00 93.75 89 ASP A C 1
ATOM 662 O O . ASP A 1 89 ? -6.192 -11.434 -9.860 1.00 93.75 89 ASP A O 1
ATOM 666 N N . GLU A 1 90 ? -6.571 -13.645 -9.922 1.00 93.75 90 GLU A N 1
ATOM 667 C CA . GLU A 1 90 ? -7.666 -13.615 -8.947 1.00 93.75 90 GLU A CA 1
ATOM 668 C C . GLU A 1 90 ? -7.195 -13.191 -7.550 1.00 93.75 90 GLU A C 1
ATOM 670 O O . GLU A 1 90 ? -7.839 -12.362 -6.900 1.00 93.75 90 GLU A O 1
ATOM 675 N N . ASP A 1 91 ? -6.061 -13.722 -7.095 1.00 95.75 91 ASP A N 1
ATOM 676 C CA . ASP A 1 91 ? -5.499 -13.413 -5.779 1.00 95.75 91 ASP A CA 1
ATOM 677 C C . ASP A 1 91 ? -4.920 -12.000 -5.748 1.00 95.75 91 ASP A C 1
ATOM 679 O O . ASP A 1 91 ? -5.159 -11.248 -4.800 1.00 95.75 91 ASP A O 1
ATOM 683 N N . MET A 1 92 ? -4.244 -11.596 -6.826 1.00 95.56 92 MET A N 1
ATOM 684 C CA . MET A 1 92 ? -3.794 -10.222 -7.014 1.00 95.56 92 MET A CA 1
ATOM 685 C C . MET A 1 92 ? -4.981 -9.250 -6.935 1.00 95.56 92 MET A C 1
ATOM 687 O O . MET A 1 92 ? -4.925 -8.281 -6.178 1.00 95.56 92 MET A O 1
ATOM 691 N N . ALA A 1 93 ? -6.087 -9.520 -7.638 1.00 94.69 93 ALA A N 1
ATOM 692 C CA . ALA A 1 93 ? -7.276 -8.668 -7.604 1.00 94.69 93 ALA A CA 1
ATOM 693 C C . ALA A 1 93 ? -7.885 -8.554 -6.194 1.00 94.69 93 ALA A C 1
ATOM 695 O O . ALA A 1 93 ? -8.253 -7.453 -5.769 1.00 94.69 93 ALA A O 1
ATOM 696 N N . ARG A 1 94 ? -7.953 -9.662 -5.441 1.00 94.62 94 ARG A N 1
ATOM 697 C CA . ARG A 1 94 ? -8.427 -9.669 -4.044 1.00 94.62 94 ARG A CA 1
ATOM 698 C C . ARG A 1 94 ? -7.524 -8.838 -3.133 1.00 94.62 94 ARG A C 1
ATOM 700 O O . ARG A 1 94 ? -8.026 -8.047 -2.334 1.00 94.62 94 ARG A O 1
ATOM 707 N N . LEU A 1 95 ? -6.204 -8.975 -3.265 1.00 94.94 95 LEU A N 1
ATOM 708 C CA . LEU A 1 95 ? -5.251 -8.214 -2.457 1.00 94.94 95 LEU A CA 1
ATOM 709 C C . LEU A 1 95 ? -5.247 -6.727 -2.806 1.00 94.94 95 LEU A C 1
ATOM 711 O O . LEU A 1 95 ? -5.230 -5.897 -1.898 1.00 94.94 95 LEU A O 1
ATOM 715 N N . VAL A 1 96 ? -5.335 -6.373 -4.091 1.00 96.00 96 VAL A N 1
ATOM 716 C CA . VAL A 1 96 ? -5.491 -4.975 -4.517 1.00 96.00 96 VAL A CA 1
ATOM 717 C C . VAL A 1 96 ? -6.783 -4.397 -3.938 1.00 96.00 96 VAL A C 1
ATOM 719 O O . VAL A 1 96 ? -6.761 -3.304 -3.374 1.00 96.00 96 VAL A O 1
ATOM 722 N N . GLN A 1 97 ? -7.896 -5.134 -3.977 1.00 96.00 97 GLN A N 1
ATOM 723 C CA . GLN A 1 97 ? -9.153 -4.691 -3.370 1.00 96.00 97 GLN A CA 1
ATOM 724 C C . GLN A 1 97 ? -9.016 -4.447 -1.860 1.00 96.00 97 GLN A C 1
ATOM 726 O O . GLN A 1 97 ? -9.433 -3.394 -1.371 1.00 96.00 97 GLN A O 1
ATOM 731 N N . ALA A 1 98 ? -8.404 -5.379 -1.127 1.00 95.19 98 ALA A N 1
ATOM 732 C CA . ALA A 1 98 ? -8.157 -5.225 0.304 1.00 95.19 98 ALA A CA 1
ATOM 733 C C . ALA A 1 98 ? -7.252 -4.017 0.599 1.00 95.19 98 ALA A C 1
ATOM 735 O O . ALA A 1 98 ? -7.553 -3.211 1.481 1.00 95.19 98 ALA A O 1
ATOM 736 N N . HIS A 1 99 ? -6.181 -3.839 -0.176 1.00 95.00 99 HIS A N 1
ATOM 737 C CA . HIS A 1 99 ? -5.263 -2.714 -0.031 1.00 95.00 99 HIS A CA 1
ATOM 738 C C . HIS A 1 99 ? -5.967 -1.367 -0.261 1.00 95.00 99 HIS A C 1
ATOM 740 O O . HIS A 1 99 ? -5.819 -0.449 0.547 1.00 95.00 99 HIS A O 1
ATOM 746 N N . ILE A 1 100 ? -6.794 -1.254 -1.304 1.00 96.62 100 ILE A N 1
ATOM 747 C CA . ILE A 1 100 ? -7.574 -0.043 -1.590 1.00 96.62 100 ILE A CA 1
ATOM 748 C C . ILE A 1 100 ? -8.608 0.239 -0.487 1.00 96.62 100 ILE A C 1
ATOM 750 O O . ILE A 1 100 ? -8.766 1.395 -0.086 1.00 96.62 100 ILE A O 1
ATOM 754 N N . ALA A 1 101 ? -9.253 -0.787 0.074 1.00 95.00 101 ALA A N 1
ATOM 755 C CA . ALA A 1 101 ? -10.160 -0.625 1.214 1.00 95.00 101 ALA A CA 1
ATOM 756 C C . ALA A 1 101 ? -9.431 -0.104 2.468 1.00 95.00 101 ALA A C 1
ATOM 758 O O . ALA A 1 101 ? -9.911 0.816 3.136 1.00 95.00 101 ALA A O 1
ATOM 759 N N . ILE A 1 102 ? -8.237 -0.633 2.754 1.00 94.44 102 ILE A N 1
ATOM 760 C CA . ILE A 1 102 ? -7.395 -0.167 3.863 1.00 94.44 102 ILE A CA 1
ATOM 761 C C . ILE A 1 102 ? -6.989 1.292 3.639 1.00 94.44 102 ILE A C 1
ATOM 763 O O . ILE A 1 102 ? -7.188 2.117 4.530 1.00 94.44 102 ILE A O 1
ATOM 767 N N . LEU A 1 103 ? -6.502 1.647 2.445 1.00 95.56 103 LEU A N 1
ATOM 768 C CA . LEU A 1 103 ? -6.146 3.029 2.100 1.00 95.56 103 LEU A CA 1
ATOM 769 C C . LEU A 1 103 ? -7.327 3.992 2.284 1.00 95.56 103 LEU A C 1
ATOM 771 O O . LEU A 1 103 ? -7.145 5.096 2.806 1.00 95.56 103 LEU A O 1
ATOM 775 N N . ALA A 1 104 ? -8.539 3.573 1.913 1.00 96.50 104 ALA A N 1
ATOM 776 C CA . ALA A 1 104 ? -9.745 4.376 2.085 1.00 96.50 104 ALA A CA 1
ATOM 777 C C . ALA A 1 104 ? -10.081 4.644 3.563 1.00 96.50 104 ALA A C 1
ATOM 779 O O . ALA A 1 104 ? -10.602 5.711 3.881 1.00 96.50 104 ALA A O 1
ATOM 780 N N . SER A 1 105 ? -9.752 3.714 4.467 1.00 95.12 105 SER A N 1
ATOM 781 C CA . SER A 1 105 ? -9.958 3.883 5.915 1.00 95.12 105 SER A CA 1
ATOM 782 C C . SER A 1 105 ? -8.894 4.734 6.618 1.00 95.12 105 SER A C 1
ATOM 784 O O . SER A 1 105 ? -9.101 5.152 7.756 1.00 95.12 105 SER A O 1
ATOM 786 N N . LEU A 1 106 ? -7.756 5.007 5.968 1.00 95.12 106 LEU A N 1
ATOM 787 C CA . LEU A 1 106 ? -6.687 5.792 6.583 1.00 95.12 106 LEU A CA 1
ATOM 788 C C . LEU A 1 106 ? -7.051 7.282 6.668 1.00 95.12 106 LEU A C 1
ATOM 790 O O . LEU A 1 106 ? -7.714 7.805 5.762 1.00 95.12 106 LEU A O 1
ATOM 794 N N . PRO A 1 107 ? -6.545 8.004 7.689 1.00 95.62 107 PRO A N 1
ATOM 795 C CA . PRO A 1 107 ? -6.565 9.461 7.715 1.00 95.62 107 PRO A CA 1
ATOM 796 C C . PRO A 1 107 ? -5.962 10.047 6.438 1.00 95.62 107 PRO A C 1
ATOM 798 O O . PRO A 1 107 ? -5.004 9.506 5.880 1.00 95.62 107 PRO A O 1
ATOM 801 N N . GLU A 1 108 ? -6.499 11.178 5.990 1.00 94.75 108 GLU A N 1
ATOM 802 C CA . GLU A 1 108 ? -6.135 11.779 4.706 1.00 94.75 108 GLU A CA 1
ATOM 803 C C . GLU A 1 108 ? -4.628 12.021 4.556 1.00 94.75 108 GLU A C 1
ATOM 805 O O . GLU A 1 108 ? -4.057 11.702 3.515 1.00 94.75 108 GLU A O 1
ATOM 810 N N . THR A 1 109 ? -3.968 12.519 5.602 1.00 93.38 109 THR A N 1
ATOM 811 C CA . THR A 1 109 ? -2.523 12.786 5.593 1.00 93.38 109 THR A CA 1
ATOM 812 C C . THR A 1 109 ? -1.712 11.519 5.322 1.00 93.38 109 THR A C 1
ATOM 814 O O . THR A 1 109 ? -0.839 11.511 4.461 1.00 93.38 109 THR A O 1
ATOM 817 N N . GLN A 1 110 ? -2.040 10.414 5.995 1.00 95.06 110 GLN A N 1
ATOM 818 C CA . GLN A 1 110 ? -1.367 9.125 5.817 1.00 95.06 110 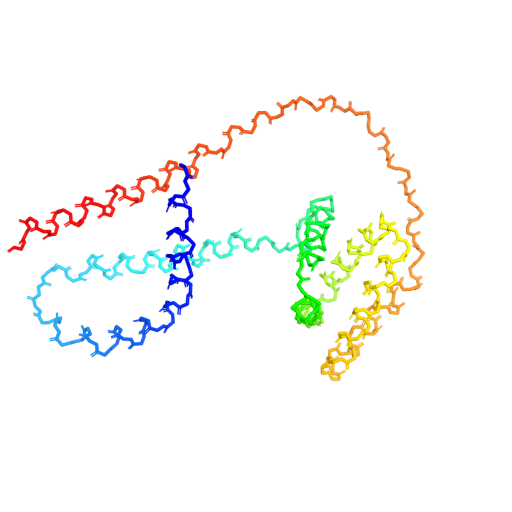GLN A CA 1
ATOM 819 C C . GLN A 1 110 ? -1.667 8.524 4.444 1.00 95.06 110 GLN A C 1
ATOM 821 O O . GLN A 1 110 ? -0.766 8.003 3.785 1.00 95.06 110 GLN A O 1
ATOM 826 N N . ARG A 1 111 ? -2.918 8.639 3.987 1.00 95.38 111 ARG A N 1
ATOM 827 C CA . ARG A 1 111 ? -3.338 8.174 2.665 1.00 95.38 111 ARG A CA 1
ATOM 828 C C . ARG A 1 111 ? -2.565 8.887 1.560 1.00 95.38 111 ARG A C 1
ATOM 830 O O . ARG A 1 111 ? -1.974 8.216 0.721 1.00 95.38 111 ARG A O 1
ATOM 837 N N . ARG A 1 112 ? -2.497 10.223 1.600 1.00 93.56 112 ARG A N 1
ATOM 838 C CA . ARG A 1 112 ? -1.728 11.036 0.640 1.00 93.56 112 ARG A CA 1
ATOM 839 C C . ARG A 1 112 ? -0.261 10.610 0.602 1.00 93.56 112 ARG A C 1
ATOM 841 O O . ARG A 1 112 ? 0.273 10.379 -0.477 1.00 93.56 112 ARG A O 1
ATOM 848 N N . THR A 1 113 ? 0.359 10.417 1.764 1.00 93.69 113 THR A N 1
ATOM 849 C CA . THR A 1 113 ? 1.751 9.959 1.889 1.00 93.69 113 THR A CA 1
ATOM 850 C C . THR A 1 113 ? 2.004 8.605 1.216 1.00 93.69 113 THR A C 1
ATOM 852 O O . THR A 1 113 ? 3.030 8.422 0.556 1.00 93.69 113 THR A O 1
ATOM 855 N N . LEU A 1 114 ? 1.082 7.648 1.362 1.00 94.56 114 LEU A N 1
ATOM 856 C CA . LEU A 1 114 ? 1.198 6.334 0.719 1.00 94.56 114 LEU A CA 1
ATOM 857 C C . LEU A 1 114 ? 0.918 6.395 -0.780 1.00 94.56 114 LEU A C 1
ATOM 859 O O . LEU A 1 114 ? 1.657 5.794 -1.557 1.00 94.56 114 LEU A O 1
ATOM 863 N N . MET A 1 115 ? -0.109 7.139 -1.194 1.00 94.19 115 MET A N 1
ATOM 864 C CA . MET A 1 115 ? -0.451 7.281 -2.608 1.00 94.19 115 MET A CA 1
ATOM 865 C C . MET A 1 115 ? 0.655 8.001 -3.387 1.00 94.19 115 MET A C 1
ATOM 867 O O . MET A 1 115 ? 0.991 7.567 -4.485 1.00 94.19 115 MET A O 1
ATOM 871 N N . ALA A 1 116 ? 1.283 9.028 -2.805 1.00 92.19 116 ALA A N 1
ATOM 872 C CA . ALA A 1 116 ? 2.429 9.712 -3.404 1.00 92.19 116 ALA A CA 1
ATOM 873 C C . ALA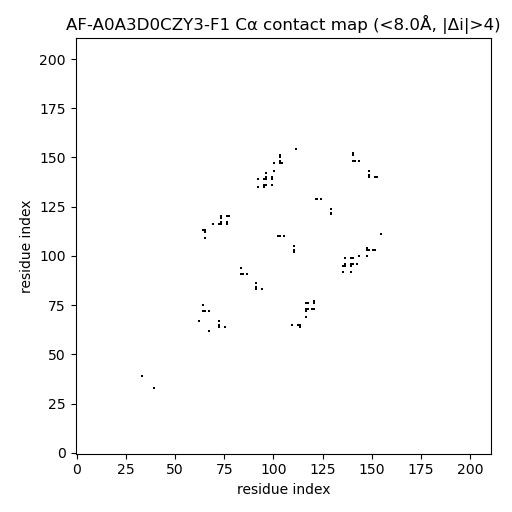 A 1 116 ? 3.605 8.750 -3.639 1.00 92.19 116 ALA A C 1
ATOM 875 O O . ALA A 1 116 ? 4.152 8.701 -4.739 1.00 92.19 116 ALA A O 1
ATOM 876 N N . ALA A 1 117 ? 3.941 7.921 -2.644 1.00 93.00 117 ALA A N 1
ATOM 877 C CA . ALA A 1 117 ? 4.989 6.914 -2.797 1.00 93.00 117 ALA A CA 1
ATOM 878 C C . ALA A 1 117 ? 4.624 5.848 -3.840 1.00 93.00 117 ALA A C 1
ATOM 880 O O . ALA A 1 117 ? 5.468 5.484 -4.654 1.00 93.00 117 ALA A O 1
ATOM 881 N N . HIS A 1 118 ? 3.368 5.391 -3.869 1.00 94.25 118 HIS A N 1
ATOM 882 C CA . HIS A 1 118 ? 2.888 4.460 -4.890 1.00 94.25 118 HIS A CA 1
ATOM 883 C C . HIS A 1 118 ? 2.982 5.058 -6.303 1.00 94.25 118 HIS A C 1
ATOM 885 O O . HIS A 1 118 ? 3.469 4.384 -7.207 1.00 94.25 118 HIS A O 1
ATOM 891 N N . MET A 1 119 ? 2.626 6.335 -6.494 1.00 92.56 119 MET A N 1
ATOM 892 C CA . MET A 1 119 ? 2.792 7.013 -7.788 1.00 92.56 119 MET A CA 1
ATOM 893 C C . MET A 1 119 ? 4.262 7.161 -8.179 1.00 92.56 119 MET A C 1
ATOM 895 O O . MET A 1 119 ? 4.620 6.856 -9.315 1.00 92.56 119 MET A O 1
ATOM 899 N N . ALA A 1 120 ? 5.124 7.576 -7.248 1.00 91.94 120 ALA A N 1
ATOM 900 C CA . ALA A 1 120 ? 6.559 7.711 -7.494 1.00 91.94 120 ALA A CA 1
ATOM 901 C C . ALA A 1 120 ? 7.229 6.368 -7.834 1.00 91.94 120 ALA A C 1
ATOM 903 O O . ALA A 1 120 ? 8.202 6.333 -8.587 1.00 91.94 120 ALA A O 1
ATOM 904 N N . THR A 1 121 ? 6.729 5.257 -7.287 1.00 93.12 121 THR A N 1
ATOM 905 C CA . THR A 1 121 ? 7.158 3.905 -7.670 1.00 93.12 121 THR A CA 1
ATOM 906 C C . THR A 1 121 ? 6.585 3.505 -9.030 1.00 93.12 121 THR A C 1
ATOM 908 O O . THR A 1 121 ? 7.312 2.988 -9.870 1.00 93.12 121 THR A O 1
ATOM 911 N N . MET A 1 122 ? 5.313 3.797 -9.317 1.00 93.12 122 MET A N 1
ATOM 912 C CA . MET A 1 122 ? 4.738 3.495 -10.631 1.00 93.12 122 MET A CA 1
ATOM 913 C C . MET A 1 122 ? 5.433 4.235 -11.772 1.00 93.12 122 MET A C 1
ATOM 915 O O . MET A 1 122 ? 5.527 3.695 -12.870 1.00 93.12 122 MET A O 1
ATOM 919 N N . GLN A 1 123 ? 5.934 5.450 -11.542 1.00 92.31 123 GLN A N 1
A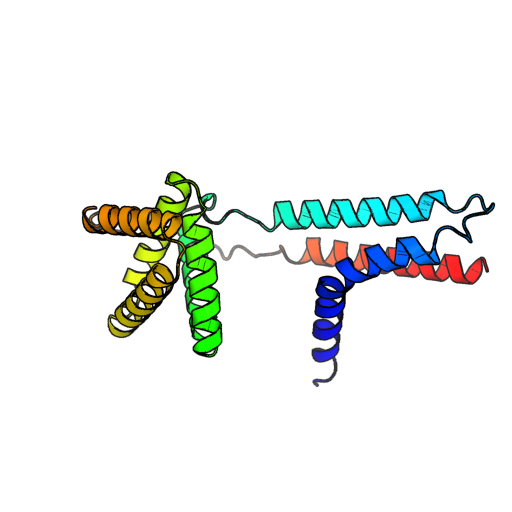TOM 920 C CA . GLN A 1 123 ? 6.636 6.224 -12.568 1.00 92.31 123 GLN A CA 1
ATOM 921 C C . GLN A 1 123 ? 7.889 5.526 -13.115 1.00 92.31 123 GLN A C 1
ATOM 923 O O . GLN A 1 123 ? 8.223 5.772 -14.272 1.00 92.31 123 GLN A O 1
ATOM 928 N N . SER A 1 124 ? 8.536 4.642 -12.343 1.00 92.00 124 SER A N 1
ATOM 929 C CA . SER A 1 124 ? 9.685 3.861 -12.820 1.00 92.00 124 SER A CA 1
ATOM 930 C C . SER A 1 124 ? 9.306 2.612 -13.623 1.00 92.00 124 SER A C 1
ATOM 932 O O . SER A 1 124 ? 10.197 1.953 -14.151 1.00 92.00 124 SER A O 1
ATOM 934 N N . TYR A 1 125 ? 8.020 2.261 -13.723 1.00 91.81 125 TYR A N 1
ATOM 935 C CA . TYR A 1 125 ? 7.578 1.082 -14.470 1.00 91.81 125 TYR A CA 1
ATOM 936 C C . TYR A 1 125 ? 7.266 1.376 -15.946 1.00 91.81 125 TYR A C 1
ATOM 938 O O . TYR A 1 125 ? 6.853 2.493 -16.286 1.00 91.81 125 TYR A O 1
ATOM 946 N N . PRO A 1 126 ? 7.391 0.363 -16.830 1.00 95.31 126 PRO A N 1
ATOM 947 C CA . PRO A 1 126 ? 6.963 0.458 -18.221 1.00 95.31 126 PRO A CA 1
ATOM 948 C C . PRO A 1 126 ? 5.495 0.873 -18.352 1.00 95.31 126 PRO A C 1
ATOM 950 O O . PRO A 1 126 ? 4.646 0.531 -17.526 1.00 95.31 126 PRO A O 1
ATOM 953 N N . GLU A 1 127 ? 5.163 1.571 -19.438 1.00 93.94 127 GLU A N 1
ATOM 954 C CA . GLU A 1 127 ? 3.820 2.122 -19.639 1.00 93.94 127 GLU A CA 1
ATOM 955 C C . GLU A 1 127 ? 2.716 1.051 -19.633 1.00 93.94 127 GLU A C 1
ATOM 957 O O . GLU A 1 127 ? 1.643 1.270 -19.070 1.00 93.94 127 GLU A O 1
ATOM 962 N N . SER A 1 128 ? 2.989 -0.128 -20.200 1.00 93.88 128 SER A N 1
ATOM 963 C CA . SER A 1 128 ? 2.070 -1.272 -20.184 1.00 93.88 128 SER A CA 1
ATOM 964 C C . SER A 1 128 ? 1.703 -1.701 -18.761 1.00 93.88 128 SER A C 1
ATOM 966 O O . SER A 1 128 ? 0.524 -1.905 -18.467 1.00 93.88 128 SER A O 1
ATOM 968 N N . GLN A 1 129 ? 2.690 -1.770 -17.865 1.00 93.12 129 GLN A N 1
ATOM 969 C CA . GLN A 1 129 ? 2.496 -2.135 -16.464 1.00 93.12 129 GLN A CA 1
ATOM 970 C C . GLN A 1 129 ? 1.745 -1.039 -15.703 1.00 93.12 129 GLN A C 1
ATOM 972 O O . GLN A 1 129 ? 0.790 -1.341 -14.992 1.00 93.12 129 GLN A O 1
ATOM 977 N N . ARG A 1 130 ? 2.078 0.240 -15.931 1.00 94.38 130 ARG A N 1
ATOM 978 C CA . ARG A 1 130 ? 1.335 1.369 -15.338 1.00 94.38 130 ARG A CA 1
ATOM 979 C C . ARG A 1 130 ? -0.147 1.348 -15.712 1.00 94.38 130 ARG A C 1
ATOM 981 O O . ARG A 1 130 ? -0.998 1.569 -14.856 1.00 94.38 130 ARG A O 1
ATOM 988 N N . ARG A 1 131 ? -0.474 1.064 -16.980 1.00 94.38 131 ARG A N 1
ATOM 989 C CA . ARG A 1 131 ? -1.872 0.953 -17.435 1.00 94.38 131 ARG A CA 1
ATOM 990 C C . ARG A 1 131 ? -2.596 -0.221 -16.775 1.00 94.38 131 ARG A C 1
ATOM 992 O O . ARG A 1 131 ? -3.756 -0.065 -16.400 1.00 94.38 131 ARG A O 1
ATOM 999 N N . ARG A 1 132 ? -1.923 -1.367 -16.612 1.00 93.44 132 ARG A N 1
ATOM 1000 C CA . ARG A 1 132 ? -2.482 -2.535 -15.911 1.00 93.44 132 ARG A CA 1
ATOM 1001 C C . ARG A 1 132 ? -2.791 -2.203 -14.451 1.00 93.44 132 ARG A C 1
ATOM 1003 O O . ARG A 1 132 ? -3.921 -2.418 -14.027 1.00 93.44 132 ARG A O 1
ATOM 1010 N N . GLU A 1 133 ? -1.840 -1.614 -13.727 1.00 93.94 133 GLU A N 1
ATOM 1011 C CA . GLU A 1 133 ? -2.028 -1.205 -12.329 1.00 93.94 133 GLU A CA 1
ATOM 1012 C C . GLU A 1 133 ? -3.189 -0.216 -12.186 1.00 93.94 133 GLU A C 1
ATOM 1014 O O . GLU A 1 133 ? -4.096 -0.423 -11.382 1.00 93.94 133 GLU A O 1
ATOM 1019 N N . MET A 1 134 ? -3.227 0.818 -13.034 1.00 93.69 134 MET A N 1
ATOM 1020 C CA . MET A 1 134 ? -4.291 1.822 -13.007 1.00 93.69 134 MET A CA 1
ATOM 1021 C C . MET A 1 134 ? -5.675 1.204 -13.243 1.00 93.69 134 MET A C 1
ATOM 1023 O O . MET A 1 134 ? -6.632 1.559 -12.554 1.00 93.69 134 MET A O 1
ATOM 1027 N N . LYS A 1 135 ? -5.782 0.250 -14.180 1.00 94.88 135 LYS A N 1
ATOM 1028 C CA . LYS A 1 135 ? -7.025 -0.488 -14.435 1.00 94.88 135 LYS A CA 1
ATOM 1029 C C . LYS A 1 135 ? -7.461 -1.279 -13.198 1.00 94.88 135 LYS A C 1
ATOM 1031 O O . LYS A 1 135 ? -8.613 -1.163 -12.788 1.00 94.88 135 LYS A O 1
ATOM 1036 N N . MET A 1 136 ? -6.550 -2.023 -12.570 1.00 95.19 136 MET A N 1
ATOM 1037 C CA . MET A 1 136 ? -6.858 -2.812 -11.369 1.00 95.19 136 MET A CA 1
ATOM 1038 C C . MET A 1 136 ? -7.286 -1.935 -10.192 1.00 95.19 136 MET A C 1
ATOM 1040 O O . MET A 1 136 ? -8.279 -2.232 -9.529 1.00 95.19 136 MET A O 1
ATOM 1044 N N . VAL A 1 137 ? -6.585 -0.822 -9.959 1.00 95.00 137 VAL A N 1
ATOM 1045 C CA . VAL A 1 137 ? -6.948 0.152 -8.922 1.00 95.00 137 VAL A CA 1
ATOM 1046 C C . VAL A 1 137 ? -8.330 0.738 -9.197 1.00 95.00 137 VAL A C 1
ATOM 1048 O O . VAL A 1 137 ? -9.151 0.823 -8.285 1.00 95.00 137 VAL A O 1
ATOM 1051 N N . GLN A 1 138 ? -8.628 1.103 -10.446 1.00 95.75 138 GLN A N 1
ATOM 1052 C CA . GLN A 1 138 ? -9.934 1.645 -10.808 1.00 95.75 138 GLN A CA 1
ATOM 1053 C C . GLN A 1 138 ? -11.050 0.624 -10.568 1.00 95.75 138 GLN A C 1
ATOM 1055 O O . GLN A 1 138 ? -12.059 0.962 -9.952 1.00 95.75 138 GLN A O 1
ATOM 1060 N N . GLU A 1 139 ? -10.859 -0.629 -10.978 1.00 96.69 139 GLU A N 1
ATOM 1061 C CA . GLU A 1 139 ? -11.808 -1.711 -10.705 1.00 96.69 139 GLU A CA 1
ATOM 1062 C C . GLU A 1 139 ? -11.998 -1.951 -9.200 1.00 96.69 139 GLU A C 1
ATOM 1064 O O . GLU A 1 139 ? -13.129 -2.101 -8.736 1.00 96.69 139 GLU A O 1
ATOM 1069 N N . ALA A 1 140 ? -10.919 -1.932 -8.414 1.00 96.94 140 ALA A N 1
ATOM 1070 C CA . ALA A 1 140 ? -10.983 -2.070 -6.962 1.00 96.94 140 ALA A CA 1
ATOM 1071 C C . ALA A 1 140 ? -11.772 -0.926 -6.303 1.00 96.94 140 ALA A C 1
ATOM 1073 O O . ALA A 1 140 ? -12.624 -1.183 -5.454 1.00 96.94 140 ALA A O 1
ATOM 1074 N N . VAL A 1 141 ? -11.563 0.325 -6.736 1.00 97.31 141 VAL A N 1
ATOM 1075 C CA . VAL A 1 141 ? -12.322 1.492 -6.250 1.00 97.31 141 VAL A CA 1
ATOM 1076 C C . VAL A 1 141 ? -13.814 1.366 -6.571 1.00 97.31 141 VAL A C 1
ATOM 1078 O O . VAL A 1 141 ? -14.650 1.743 -5.748 1.00 97.31 141 VAL A O 1
ATOM 1081 N N . GLN A 1 142 ? -14.179 0.816 -7.734 1.00 97.62 142 GLN A N 1
ATOM 1082 C CA . GLN A 1 142 ? -15.588 0.615 -8.097 1.00 97.62 142 GLN A CA 1
ATOM 1083 C C . GLN A 1 142 ? -16.308 -0.380 -7.179 1.00 97.62 142 GLN A C 1
ATOM 1085 O O . GLN A 1 142 ? -17.516 -0.248 -6.990 1.00 97.62 142 GLN A O 1
ATOM 1090 N N . ARG A 1 143 ? -15.577 -1.333 -6.588 1.00 97.12 143 ARG A N 1
ATOM 1091 C CA . ARG A 1 143 ? -16.111 -2.342 -5.658 1.00 97.12 143 ARG A CA 1
ATOM 1092 C C . ARG A 1 143 ? -16.185 -1.863 -4.202 1.00 97.12 143 ARG A C 1
ATOM 1094 O O . ARG A 1 143 ? -16.663 -2.609 -3.351 1.00 97.12 143 ARG A O 1
ATOM 1101 N N . LEU A 1 144 ? -15.712 -0.653 -3.889 1.00 96.88 144 LEU A N 1
ATOM 1102 C CA . LEU A 1 144 ? -15.775 -0.111 -2.530 1.00 96.88 144 LEU A CA 1
ATOM 1103 C C . LEU A 1 144 ? -17.199 0.330 -2.138 1.00 96.88 144 LEU A C 1
ATOM 1105 O O . LEU A 1 144 ? -17.962 0.796 -2.990 1.00 96.88 144 LEU A O 1
ATOM 1109 N N . PRO A 1 145 ? -17.537 0.306 -0.832 1.00 97.44 145 PRO A N 1
ATOM 1110 C CA . PRO A 1 145 ? -18.725 0.971 -0.304 1.00 97.44 145 PRO A CA 1
ATOM 1111 C C . PRO A 1 145 ? -18.779 2.454 -0.696 1.00 97.44 145 PRO A C 1
ATOM 1113 O O . PRO A 1 145 ? -17.748 3.124 -0.783 1.00 97.44 145 PRO A O 1
ATOM 1116 N N . ALA A 1 146 ? -19.985 3.002 -0.873 1.00 97.00 146 ALA A N 1
ATOM 1117 C CA . ALA A 1 146 ? -20.182 4.356 -1.403 1.00 97.00 146 ALA A CA 1
ATOM 1118 C C . ALA A 1 146 ? -19.434 5.456 -0.622 1.00 97.00 146 ALA A C 1
ATOM 1120 O O . ALA A 1 146 ? -18.918 6.392 -1.233 1.00 97.00 146 ALA A O 1
ATOM 1121 N N . SER A 1 147 ? -19.342 5.342 0.708 1.00 95.88 147 SER A N 1
ATOM 1122 C CA . SER A 1 147 ? -18.596 6.284 1.555 1.00 95.88 147 SER A CA 1
ATOM 1123 C C . SER A 1 147 ? -17.096 6.267 1.241 1.00 95.88 147 SER A C 1
ATOM 1125 O O . SER A 1 147 ? -16.522 7.303 0.915 1.00 95.88 147 SER A O 1
ATOM 1127 N N . GLN A 1 148 ? -16.483 5.083 1.243 1.00 96.88 148 GLN A N 1
ATOM 1128 C CA . GLN A 1 148 ? -15.064 4.883 0.940 1.00 96.88 148 GLN A CA 1
ATOM 1129 C C . GLN A 1 148 ? -14.724 5.231 -0.513 1.00 96.88 148 GLN A C 1
ATOM 1131 O O . GLN A 1 148 ? -13.687 5.837 -0.785 1.00 96.88 148 GLN A O 1
ATOM 1136 N N . LYS A 1 149 ? -15.618 4.908 -1.452 1.00 97.44 149 LYS A N 1
ATOM 1137 C CA . LYS A 1 149 ? -15.461 5.243 -2.869 1.00 97.44 149 LYS A CA 1
ATOM 1138 C C . LYS A 1 149 ? -15.362 6.754 -3.086 1.00 97.44 149 LYS A C 1
ATOM 1140 O O . LYS A 1 149 ? -14.470 7.194 -3.805 1.00 97.44 149 LYS A O 1
ATOM 1145 N N . ARG A 1 150 ? -16.216 7.561 -2.438 1.00 96.50 150 ARG A N 1
ATOM 1146 C CA . ARG A 1 150 ? -16.127 9.037 -2.496 1.00 96.50 150 ARG A CA 1
ATOM 1147 C C . ARG A 1 150 ? -14.778 9.533 -1.976 1.00 96.50 150 ARG A C 1
ATOM 1149 O O . ARG A 1 150 ? -14.139 10.351 -2.630 1.00 96.50 150 ARG A O 1
ATOM 1156 N N . THR A 1 151 ? -14.323 8.993 -0.846 1.00 95.12 151 THR A N 1
ATOM 1157 C CA . THR A 1 151 ? -13.022 9.324 -0.251 1.00 95.12 151 THR A CA 1
ATOM 1158 C C . THR A 1 151 ? -11.852 9.006 -1.186 1.00 95.12 151 THR A C 1
ATOM 1160 O O . THR A 1 151 ? -10.940 9.822 -1.324 1.00 95.12 151 THR A O 1
ATOM 1163 N N . MET A 1 152 ? -11.876 7.849 -1.854 1.00 96.38 152 MET A N 1
ATOM 1164 C CA . MET A 1 152 ? -10.831 7.461 -2.806 1.00 96.38 152 MET A CA 1
ATOM 1165 C C . MET A 1 152 ? -10.871 8.282 -4.093 1.00 96.38 152 MET A C 1
ATOM 1167 O O . MET A 1 152 ? -9.818 8.715 -4.554 1.00 96.38 152 MET A O 1
ATOM 1171 N N . MET A 1 153 ? -12.056 8.554 -4.649 1.00 95.06 153 MET A N 1
ATOM 1172 C CA . MET A 1 153 ? -12.178 9.385 -5.853 1.00 9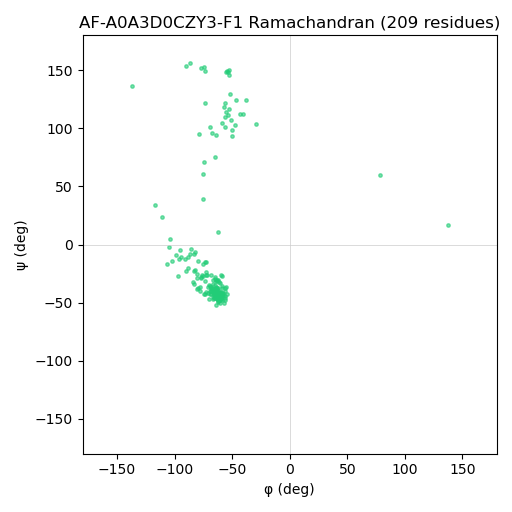5.06 153 MET A CA 1
ATOM 1173 C C . MET A 1 153 ? -11.679 10.814 -5.607 1.00 95.06 153 MET A C 1
ATOM 1175 O O . MET A 1 153 ? -10.893 11.314 -6.407 1.00 95.06 153 MET A O 1
ATOM 1179 N N . ALA A 1 154 ? -12.026 11.422 -4.467 1.00 94.12 154 ALA A N 1
ATOM 1180 C CA . ALA A 1 154 ? -11.506 12.736 -4.085 1.00 94.12 154 ALA A CA 1
ATOM 1181 C C . ALA A 1 154 ? -9.970 12.736 -3.955 1.00 94.12 154 ALA A C 1
ATOM 1183 O O . ALA A 1 154 ? -9.299 13.649 -4.433 1.00 94.12 154 ALA A O 1
ATOM 1184 N N . ALA A 1 155 ? -9.392 11.683 -3.364 1.00 92.38 155 ALA A N 1
ATOM 1185 C CA . ALA A 1 155 ? -7.940 11.553 -3.246 1.00 92.38 155 ALA A CA 1
ATOM 1186 C C . ALA A 1 155 ? -7.243 11.408 -4.614 1.00 92.38 155 ALA A C 1
ATOM 1188 O O . ALA A 1 155 ? -6.181 11.991 -4.830 1.00 92.38 155 ALA A O 1
ATOM 1189 N N . MET A 1 156 ? -7.837 10.658 -5.549 1.00 90.81 156 MET A N 1
ATOM 1190 C CA . MET A 1 156 ? -7.314 10.511 -6.913 1.00 90.81 156 MET A CA 1
ATOM 1191 C C . MET A 1 156 ? -7.392 11.821 -7.708 1.00 90.81 156 MET A C 1
ATOM 1193 O O . MET A 1 156 ? -6.451 12.159 -8.424 1.00 90.81 156 MET A O 1
ATOM 1197 N N . GLU A 1 157 ? -8.481 12.578 -7.563 1.00 90.81 157 GLU A N 1
ATOM 1198 C CA . GLU A 1 157 ? -8.665 13.871 -8.228 1.00 90.81 157 GLU A CA 1
ATOM 1199 C C . GLU A 1 157 ? -7.641 14.908 -7.752 1.00 90.81 157 GLU A C 1
ATOM 1201 O O . GLU A 1 157 ? -6.983 15.551 -8.571 1.00 90.81 157 GLU A O 1
ATOM 1206 N N . MET A 1 158 ? -7.411 14.988 -6.438 1.00 86.25 158 MET A N 1
ATOM 1207 C CA . MET A 1 158 ? -6.385 15.864 -5.863 1.00 86.25 158 MET A CA 1
ATOM 1208 C C . MET A 1 158 ? -4.979 15.553 -6.387 1.00 86.25 158 MET A C 1
ATOM 1210 O O . MET A 1 158 ? -4.182 16.467 -6.591 1.00 86.25 158 MET A O 1
ATOM 1214 N N . MET A 1 159 ? -4.658 14.280 -6.634 1.00 82.75 159 MET A N 1
ATOM 1215 C CA . MET A 1 159 ? -3.360 13.906 -7.204 1.00 82.75 159 MET A CA 1
ATOM 1216 C C . MET A 1 159 ? -3.226 14.251 -8.684 1.00 82.75 159 MET A C 1
ATOM 1218 O O . MET A 1 159 ? -2.128 14.578 -9.119 1.00 82.75 159 MET A O 1
ATOM 1222 N N . LYS A 1 160 ? -4.319 14.218 -9.455 1.00 83.00 160 LYS A N 1
ATOM 1223 C CA . LYS A 1 160 ? -4.299 14.598 -10.875 1.00 83.00 160 LYS A CA 1
ATOM 1224 C C . LYS A 1 160 ? -3.975 16.085 -11.070 1.00 83.00 160 LYS A C 1
ATOM 1226 O O . LYS A 1 160 ? -3.401 16.449 -12.091 1.00 83.00 160 LYS A O 1
ATOM 1231 N N . GLY A 1 161 ? -4.342 16.921 -10.097 1.00 73.88 161 GLY A N 1
ATOM 1232 C CA . GLY A 1 161 ? -4.066 18.359 -10.093 1.00 73.88 161 GLY A CA 1
ATOM 1233 C C . GLY A 1 161 ? -2.722 18.758 -9.480 1.00 73.88 161 GLY A C 1
ATOM 1234 O O . GLY A 1 161 ? -2.332 19.916 -9.610 1.00 73.88 161 GLY A O 1
ATOM 1235 N N . MET A 1 162 ? -2.003 17.843 -8.818 1.00 65.81 162 MET A N 1
ATOM 1236 C CA . MET A 1 162 ? -0.680 18.170 -8.295 1.00 65.81 162 MET A CA 1
ATOM 1237 C C . MET A 1 162 ? 0.311 18.239 -9.462 1.00 65.81 162 MET A C 1
ATOM 1239 O O . MET A 1 162 ? 0.462 17.240 -10.172 1.00 65.81 162 MET A O 1
ATOM 1243 N N . PRO A 1 163 ? 1.003 19.378 -9.678 1.00 61.06 163 PRO A N 1
ATOM 1244 C CA . PRO A 1 163 ? 2.123 19.403 -10.599 1.00 61.06 163 PRO A CA 1
ATOM 1245 C C . PRO A 1 163 ? 3.095 18.346 -10.098 1.00 61.06 163 PRO A C 1
ATOM 1247 O O . PRO A 1 163 ? 3.539 18.422 -8.951 1.00 61.06 163 PRO A O 1
ATOM 1250 N N . THR A 1 164 ? 3.347 17.325 -10.925 1.00 58.97 164 THR A N 1
ATOM 1251 C CA . THR A 1 164 ? 4.384 16.322 -10.671 1.00 58.97 164 THR A CA 1
ATOM 1252 C C . THR A 1 164 ? 5.589 17.106 -10.177 1.00 58.97 164 THR A C 1
ATOM 1254 O O . THR A 1 164 ? 6.048 17.945 -10.959 1.00 58.97 164 THR A O 1
ATOM 1257 N N . PRO A 1 165 ? 6.012 16.970 -8.900 1.00 55.38 165 PRO A N 1
ATOM 1258 C CA . PRO A 1 165 ? 7.080 17.792 -8.360 1.00 55.38 165 PRO A CA 1
ATOM 1259 C C . PRO A 1 165 ? 8.223 17.616 -9.333 1.00 55.38 165 PRO A C 1
ATOM 1261 O O . PRO A 1 165 ? 8.671 16.485 -9.530 1.00 55.38 165 PRO A O 1
ATOM 1264 N N . ALA A 1 166 ? 8.531 18.697 -10.062 1.00 48.66 166 ALA A N 1
ATOM 1265 C CA . ALA A 1 166 ? 9.493 18.690 -11.147 1.00 48.66 166 ALA A CA 1
ATOM 1266 C C . ALA A 1 166 ? 10.715 18.058 -10.532 1.00 48.66 166 ALA A C 1
ATOM 1268 O O . ALA A 1 166 ? 11.237 18.664 -9.599 1.00 48.66 166 ALA A O 1
ATOM 1269 N N . MET A 1 167 ? 11.003 16.806 -10.925 1.00 54.62 167 MET A N 1
ATOM 1270 C CA . MET A 1 167 ? 11.911 15.928 -10.203 1.00 54.62 167 MET A CA 1
ATOM 1271 C C . MET A 1 167 ? 13.127 16.769 -9.914 1.00 54.62 167 MET A C 1
ATOM 1273 O O . MET A 1 167 ? 13.866 17.099 -10.845 1.00 54.62 167 MET A O 1
ATOM 1277 N N . ALA A 1 168 ? 13.242 17.231 -8.663 1.00 49.12 168 ALA A N 1
ATOM 1278 C CA . ALA A 1 168 ? 14.416 17.935 -8.226 1.00 49.12 168 ALA A CA 1
ATOM 1279 C C . ALA A 1 168 ? 15.470 16.903 -8.551 1.00 49.12 168 ALA A C 1
ATOM 1281 O O . ALA A 1 168 ? 15.394 15.796 -8.003 1.00 49.12 168 ALA A O 1
ATOM 1282 N N . ARG A 1 169 ? 16.288 17.193 -9.583 1.00 50.34 169 ARG A N 1
ATOM 1283 C CA . ARG A 1 169 ? 17.370 16.307 -10.012 1.00 50.34 169 ARG A CA 1
ATOM 1284 C C . ARG A 1 169 ? 17.917 15.750 -8.718 1.00 50.34 169 ARG A C 1
ATOM 1286 O O . ARG A 1 169 ? 18.172 16.607 -7.860 1.00 50.34 169 ARG A O 1
ATOM 1293 N N . PRO A 1 170 ? 17.978 14.410 -8.543 1.00 51.81 170 PRO A N 1
ATOM 1294 C CA . PRO A 1 170 ? 18.560 13.827 -7.349 1.00 51.81 170 PRO A CA 1
ATOM 1295 C C . PRO A 1 170 ? 19.771 14.683 -7.081 1.00 51.81 170 PRO A C 1
ATOM 1297 O O . PRO A 1 170 ? 20.603 14.824 -7.983 1.00 51.81 170 PRO A O 1
ATOM 1300 N N . ARG A 1 171 ? 19.747 15.448 -5.981 1.00 49.41 171 ARG A N 1
ATOM 1301 C CA . ARG A 1 171 ? 20.903 16.258 -5.642 1.00 49.41 171 ARG A CA 1
ATOM 1302 C C . ARG A 1 171 ? 21.969 15.185 -5.619 1.00 49.41 171 ARG A C 1
ATOM 1304 O O . ARG A 1 171 ? 21.795 14.208 -4.888 1.00 49.41 171 ARG A O 1
ATOM 1311 N N . GLU A 1 172 ? 22.917 15.256 -6.547 1.00 44.97 172 GLU A N 1
ATOM 1312 C CA . GLU A 1 172 ? 24.088 14.402 -6.526 1.00 44.97 172 GLU A CA 1
ATOM 1313 C C . GLU A 1 172 ? 24.806 14.844 -5.257 1.00 44.97 172 GLU A C 1
ATOM 1315 O O . GLU A 1 172 ? 25.719 15.663 -5.276 1.00 44.97 172 GLU A O 1
ATOM 1320 N N . GLU A 1 173 ? 24.280 14.420 -4.109 1.00 55.66 173 GLU A N 1
ATOM 1321 C CA . GLU A 1 173 ? 25.075 14.320 -2.924 1.00 55.66 173 GLU A CA 1
ATOM 1322 C C . GLU A 1 173 ? 26.199 13.398 -3.366 1.00 55.66 173 GLU A C 1
ATOM 1324 O O . GLU A 1 173 ? 25.914 12.328 -3.929 1.00 55.66 173 GLU A O 1
ATOM 1329 N N . PRO A 1 174 ? 27.452 13.876 -3.273 1.00 52.12 174 PRO A N 1
ATOM 1330 C CA . PRO A 1 174 ? 28.601 13.108 -3.705 1.00 52.12 174 PRO A CA 1
ATOM 1331 C C . PRO A 1 174 ? 28.414 11.721 -3.129 1.00 52.12 174 PRO A C 1
ATOM 1333 O O . PRO A 1 174 ? 28.149 11.613 -1.934 1.00 52.12 174 PRO A O 1
ATOM 1336 N N . VAL A 1 175 ? 28.434 10.710 -4.003 1.00 53.97 175 VAL A N 1
ATOM 1337 C CA . VAL A 1 175 ? 28.336 9.299 -3.637 1.00 53.97 175 VAL A CA 1
ATOM 1338 C C . VAL A 1 175 ? 29.369 9.083 -2.545 1.00 53.97 175 VAL A C 1
ATOM 1340 O O . VAL A 1 175 ? 30.556 8.906 -2.813 1.00 53.97 175 VAL A O 1
ATOM 1343 N N . GLU A 1 176 ? 28.925 9.209 -1.299 1.00 57.22 176 GLU A N 1
ATOM 1344 C CA . GLU A 1 176 ? 29.734 8.959 -0.135 1.00 57.22 176 GLU A CA 1
ATOM 1345 C C . GLU A 1 176 ? 29.905 7.462 -0.199 1.00 57.22 176 GLU A C 1
ATOM 1347 O O . GLU A 1 176 ? 28.950 6.709 -0.003 1.00 57.22 176 GLU A O 1
ATOM 1352 N N . THR A 1 177 ? 31.085 7.081 -0.691 1.00 54.81 177 THR A N 1
ATOM 1353 C CA . THR A 1 177 ? 31.550 5.722 -0.914 1.00 54.81 177 THR A CA 1
ATOM 1354 C C . THR A 1 177 ? 30.876 4.830 0.106 1.00 54.81 177 THR A C 1
ATOM 1356 O O . THR A 1 177 ? 31.203 4.900 1.292 1.00 54.81 177 THR A O 1
ATOM 1359 N N . ILE A 1 178 ? 29.865 4.077 -0.338 1.00 51.00 178 ILE A N 1
ATOM 1360 C CA . ILE A 1 178 ? 29.138 3.160 0.525 1.00 51.00 178 ILE A CA 1
ATOM 1361 C C . ILE A 1 178 ? 30.188 2.140 0.931 1.00 51.00 178 ILE A C 1
ATOM 1363 O O . ILE A 1 178 ? 30.470 1.194 0.196 1.00 51.00 178 ILE A O 1
ATOM 1367 N N . GLN A 1 179 ? 30.817 2.367 2.085 1.00 52.75 179 GLN A N 1
ATOM 1368 C CA . GLN A 1 179 ? 31.524 1.312 2.769 1.00 52.75 179 GLN A CA 1
ATOM 1369 C C . GLN A 1 179 ? 30.518 0.171 2.876 1.00 52.75 179 GLN A C 1
ATOM 1371 O O . GLN A 1 179 ? 29.370 0.433 3.264 1.00 52.75 179 GLN A O 1
ATOM 1376 N N . PRO A 1 180 ? 30.884 -1.062 2.486 1.00 47.91 180 PRO A N 1
ATOM 1377 C CA . PRO A 1 180 ? 30.024 -2.207 2.688 1.00 47.91 180 PRO A CA 1
ATOM 1378 C C . PRO A 1 180 ? 29.743 -2.245 4.182 1.00 47.91 180 PRO A C 1
ATOM 1380 O O . PRO A 1 180 ? 30.604 -2.595 4.984 1.00 47.91 180 PRO A O 1
ATOM 1383 N N . ARG A 1 181 ? 28.557 -1.770 4.568 1.00 42.09 181 ARG A N 1
ATOM 1384 C CA . ARG A 1 181 ? 28.111 -1.817 5.945 1.00 42.09 181 ARG A CA 1
ATOM 1385 C C . ARG A 1 181 ? 27.917 -3.293 6.190 1.00 42.09 181 ARG A C 1
ATOM 1387 O O . ARG A 1 181 ? 26.912 -3.861 5.769 1.00 42.09 181 ARG A O 1
ATOM 1394 N N . GLU A 1 182 ? 28.947 -3.897 6.759 1.00 48.97 182 GLU A N 1
ATOM 1395 C CA . GLU A 1 182 ? 28.970 -5.259 7.237 1.00 48.97 182 GLU A CA 1
ATOM 1396 C C . GLU A 1 182 ? 27.727 -5.403 8.116 1.00 48.97 182 GLU A C 1
ATOM 1398 O O . GLU A 1 182 ? 27.649 -4.892 9.234 1.00 48.97 182 GLU A O 1
ATOM 1403 N N . GLN A 1 183 ? 26.666 -5.969 7.541 1.00 46.22 183 GLN A N 1
ATOM 1404 C CA . GLN A 1 183 ? 25.424 -6.247 8.238 1.00 46.22 183 GLN A CA 1
ATOM 1405 C C . GLN A 1 183 ? 25.681 -7.457 9.135 1.00 46.22 183 GLN A C 1
ATOM 1407 O O . GLN A 1 183 ? 25.160 -8.544 8.915 1.00 46.22 183 GLN A O 1
ATOM 1412 N N . THR A 1 184 ? 26.462 -7.257 10.192 1.00 46.16 184 THR A N 1
ATOM 1413 C CA . THR A 1 184 ? 26.664 -8.188 11.311 1.00 46.16 184 THR A CA 1
ATOM 1414 C C . THR A 1 184 ? 25.451 -8.181 12.254 1.00 46.16 184 THR A C 1
ATOM 1416 O O . THR A 1 184 ? 25.561 -8.235 13.475 1.00 46.16 184 THR A O 1
ATOM 1419 N N . GLY A 1 185 ? 24.245 -8.098 11.683 1.00 51.53 185 GLY A N 1
ATOM 1420 C CA . GLY A 1 185 ? 22.978 -7.960 12.402 1.00 51.53 185 GLY A CA 1
ATOM 1421 C C . GLY A 1 185 ? 22.140 -9.236 12.482 1.00 51.53 185 GLY A C 1
ATOM 1422 O O . GLY A 1 185 ? 21.021 -9.182 12.980 1.00 51.53 185 GLY A O 1
ATOM 1423 N N . THR A 1 186 ? 22.634 -10.377 11.998 1.00 52.56 186 THR A N 1
ATOM 1424 C CA . THR A 1 186 ? 21.940 -11.678 12.088 1.00 52.56 186 THR A CA 1
ATOM 1425 C C . THR A 1 186 ? 22.222 -12.431 13.390 1.00 52.56 186 THR A C 1
ATOM 1427 O O . THR A 1 186 ? 21.559 -13.425 13.674 1.00 52.56 186 THR A O 1
ATOM 1430 N N . SER A 1 187 ? 23.156 -11.954 14.219 1.00 55.47 187 SER A N 1
ATOM 1431 C CA . SER A 1 187 ? 23.556 -12.664 15.440 1.00 55.47 187 SER A CA 1
ATOM 1432 C C . SER A 1 187 ? 22.550 -12.496 16.586 1.00 55.47 187 SER A C 1
ATOM 1434 O O . SER A 1 187 ? 22.211 -13.461 17.265 1.00 55.47 187 SER A O 1
ATOM 1436 N N . SER A 1 188 ? 21.977 -11.302 16.778 1.00 62.41 188 SER A N 1
ATOM 1437 C CA . SER A 1 188 ? 21.169 -11.056 17.981 1.00 62.41 188 SER A CA 1
ATOM 1438 C C . SER A 1 188 ? 19.843 -11.828 17.977 1.00 62.41 188 SER A C 1
ATOM 1440 O O . SER A 1 188 ? 19.529 -12.497 18.955 1.00 62.41 188 SER A O 1
ATOM 1442 N N . THR A 1 189 ? 19.081 -11.823 16.879 1.00 64.81 189 THR A N 1
ATOM 1443 C CA . THR A 1 189 ? 17.783 -12.526 16.828 1.00 64.81 189 THR A CA 1
ATOM 1444 C C . THR A 1 189 ? 17.932 -14.046 16.842 1.00 64.81 189 THR A C 1
ATOM 1446 O O . THR A 1 189 ? 17.124 -14.720 17.478 1.00 64.81 189 THR A O 1
ATOM 1449 N N . ALA A 1 190 ? 18.977 -14.589 16.211 1.00 74.56 190 ALA A N 1
ATOM 1450 C CA . ALA A 1 190 ? 19.264 -16.022 16.231 1.00 74.56 190 ALA A CA 1
ATOM 1451 C C . ALA A 1 190 ? 19.621 -16.517 17.643 1.00 74.56 190 ALA A C 1
ATOM 1453 O O . ALA A 1 190 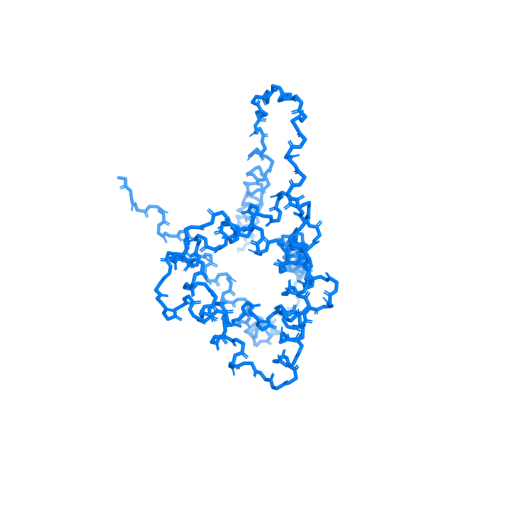? 19.117 -17.557 18.066 1.00 74.56 190 ALA A O 1
ATOM 1454 N N . ILE A 1 191 ? 20.413 -15.744 18.399 1.00 82.88 191 ILE A N 1
ATOM 1455 C CA . ILE A 1 191 ? 20.751 -16.063 19.794 1.00 82.88 191 ILE A CA 1
ATOM 1456 C C . ILE A 1 191 ? 19.486 -16.117 20.653 1.00 82.88 191 ILE A C 1
ATOM 1458 O O . ILE A 1 191 ? 19.285 -17.098 21.363 1.00 82.88 191 ILE A O 1
ATOM 1462 N N . TRP A 1 192 ? 18.596 -15.123 20.553 1.00 79.94 192 TRP A N 1
ATOM 1463 C CA . TRP A 1 192 ? 17.350 -15.113 21.330 1.00 79.94 192 TRP A CA 1
ATOM 1464 C C . TRP A 1 192 ? 16.420 -16.287 20.991 1.00 79.94 192 TRP A C 1
ATOM 1466 O O . TRP A 1 192 ? 15.803 -16.845 21.896 1.00 79.94 192 TRP A O 1
ATOM 1476 N N . ILE A 1 193 ? 16.345 -16.700 19.719 1.00 80.38 193 ILE A N 1
ATOM 1477 C CA . ILE A 1 193 ? 15.548 -17.867 19.298 1.00 80.38 193 ILE A CA 1
ATOM 1478 C C . ILE A 1 193 ? 16.122 -19.160 19.893 1.00 80.38 193 ILE A C 1
ATOM 1480 O O . ILE A 1 193 ? 15.373 -19.959 20.453 1.00 80.38 193 ILE A O 1
ATOM 1484 N N . LEU A 1 194 ? 17.443 -19.356 19.825 1.00 85.31 194 LEU A N 1
ATOM 1485 C CA . LEU A 1 194 ? 18.100 -20.532 20.404 1.00 85.31 194 LEU A CA 1
ATOM 1486 C C . LEU A 1 194 ? 17.937 -20.585 21.928 1.00 85.31 194 LEU A C 1
ATOM 1488 O O . LEU A 1 194 ? 17.679 -21.654 22.478 1.00 85.31 194 LEU A O 1
ATOM 1492 N N . LEU A 1 195 ? 18.020 -19.435 22.601 1.00 90.19 195 LEU A N 1
ATOM 1493 C CA . LEU A 1 195 ? 17.826 -19.323 24.048 1.00 90.19 195 LEU A CA 1
ATOM 1494 C C . LEU A 1 195 ? 16.381 -19.658 24.444 1.00 90.19 195 LEU A C 1
ATOM 1496 O O . LEU A 1 195 ? 16.167 -20.414 25.387 1.00 90.19 195 LEU A O 1
ATOM 1500 N N . ALA A 1 196 ? 15.390 -19.171 23.690 1.00 83.25 196 ALA A N 1
ATOM 1501 C CA . ALA A 1 196 ? 13.984 -19.501 23.918 1.00 83.25 196 ALA A CA 1
ATOM 1502 C C . ALA A 1 196 ? 13.707 -21.005 23.746 1.00 83.25 196 ALA A C 1
ATOM 1504 O O . ALA A 1 196 ? 13.039 -21.604 24.587 1.00 83.25 196 ALA A O 1
ATOM 1505 N N . ILE A 1 197 ? 14.263 -21.633 22.702 1.00 86.81 197 ILE A N 1
ATOM 1506 C CA . ILE A 1 197 ? 14.142 -23.083 22.483 1.00 86.81 197 ILE A CA 1
ATOM 1507 C C . ILE A 1 197 ? 14.802 -23.853 23.632 1.00 86.81 197 ILE A C 1
ATOM 1509 O O . ILE A 1 197 ? 14.190 -24.767 24.180 1.00 86.81 197 ILE A O 1
ATOM 1513 N N . ALA A 1 198 ? 16.015 -23.466 24.038 1.00 88.06 198 ALA A N 1
ATOM 1514 C CA . ALA A 1 198 ? 16.727 -24.110 25.138 1.00 88.06 198 ALA A CA 1
ATOM 1515 C C . ALA A 1 198 ? 15.937 -24.042 26.455 1.00 88.06 198 ALA A C 1
ATOM 1517 O O . ALA A 1 198 ? 15.820 -25.049 27.149 1.00 88.06 198 ALA A O 1
ATOM 1518 N N . VAL A 1 199 ? 15.330 -22.892 26.771 1.00 91.25 199 VAL A N 1
ATOM 1519 C CA . VAL A 1 199 ? 14.482 -22.728 27.963 1.00 91.25 199 VAL A CA 1
ATOM 1520 C C . VAL A 1 199 ? 13.265 -23.654 27.912 1.00 91.25 199 VAL A C 1
ATOM 1522 O O . VAL A 1 199 ? 12.978 -24.327 28.899 1.00 91.25 199 VAL A O 1
ATOM 1525 N N . VAL A 1 200 ? 12.580 -23.750 26.768 1.00 86.25 200 VAL A N 1
ATOM 1526 C CA . VAL A 1 200 ? 11.428 -24.656 26.611 1.00 86.25 200 VAL A CA 1
ATOM 1527 C C . VAL A 1 200 ? 11.845 -26.117 26.792 1.00 86.25 200 VAL A C 1
ATOM 1529 O O . VAL A 1 200 ? 11.173 -26.851 27.512 1.00 86.25 200 VAL A O 1
ATOM 1532 N N . VAL A 1 201 ? 12.971 -26.535 26.205 1.00 89.44 201 VAL A N 1
ATOM 1533 C CA . VAL A 1 201 ? 13.493 -27.904 26.356 1.00 89.44 201 VAL A CA 1
ATOM 1534 C C . VAL A 1 201 ? 13.805 -28.215 27.821 1.00 89.44 201 VAL A C 1
ATOM 1536 O O . VAL A 1 201 ? 13.398 -29.263 28.314 1.00 89.44 201 VAL A O 1
ATOM 1539 N N . VAL A 1 202 ? 14.464 -27.302 28.540 1.00 90.31 202 VAL A N 1
ATOM 1540 C CA . VAL A 1 202 ? 14.780 -27.483 29.968 1.00 90.31 202 VAL A CA 1
ATOM 1541 C C . VAL A 1 202 ? 13.510 -27.605 30.812 1.00 90.31 202 VAL A C 1
ATOM 1543 O O . VAL A 1 202 ? 13.434 -28.488 31.664 1.00 90.31 202 VAL A O 1
ATOM 1546 N N . ILE A 1 203 ? 12.495 -26.774 30.553 1.00 84.88 203 ILE A N 1
ATOM 1547 C CA . ILE A 1 203 ? 11.204 -26.840 31.256 1.00 84.88 203 ILE A CA 1
ATOM 1548 C C . ILE A 1 203 ? 10.517 -28.191 31.011 1.00 84.88 203 ILE A C 1
ATOM 1550 O O . ILE A 1 203 ? 10.044 -28.808 31.962 1.00 84.88 203 ILE A O 1
ATOM 1554 N N . VAL A 1 204 ? 10.494 -28.678 29.765 1.00 86.12 204 VAL A N 1
ATOM 1555 C CA . VAL A 1 204 ? 9.884 -29.975 29.418 1.00 86.12 204 VAL A CA 1
ATOM 1556 C C . VAL A 1 204 ? 10.615 -31.134 30.098 1.00 86.12 204 VAL A C 1
ATOM 1558 O O . VAL A 1 204 ? 9.967 -32.013 30.659 1.00 86.12 204 VAL A O 1
ATOM 1561 N N . VAL A 1 205 ? 11.951 -31.129 30.098 1.00 89.06 205 VAL A N 1
ATOM 1562 C CA . VAL A 1 205 ? 12.752 -32.182 30.745 1.00 89.06 205 VAL A CA 1
ATOM 1563 C C . VAL A 1 205 ? 12.547 -32.187 32.262 1.00 89.06 205 VAL A C 1
ATOM 1565 O O . VAL A 1 205 ? 12.340 -33.252 32.838 1.00 89.06 205 VAL A O 1
ATOM 1568 N N . LEU A 1 206 ? 12.552 -31.015 32.907 1.00 87.12 206 LEU A N 1
ATOM 1569 C CA . LEU A 1 206 ? 12.266 -30.899 34.342 1.00 87.12 206 LEU A CA 1
ATOM 1570 C C . LEU A 1 206 ? 10.859 -31.392 34.682 1.00 87.12 206 LEU A C 1
ATOM 1572 O O . LEU A 1 206 ? 10.687 -32.082 35.681 1.00 87.12 206 LEU A O 1
ATOM 1576 N N . PHE A 1 207 ? 9.870 -31.072 33.847 1.00 82.25 207 PHE A N 1
ATOM 1577 C CA . PHE A 1 207 ? 8.496 -31.523 34.041 1.00 82.25 207 PHE A CA 1
ATOM 1578 C C . PHE A 1 207 ? 8.376 -33.050 33.955 1.00 82.25 207 PHE A C 1
ATOM 1580 O O . PHE A 1 207 ? 7.739 -33.650 34.811 1.00 82.25 207 PHE A O 1
ATOM 1587 N N . ILE A 1 208 ? 9.033 -33.688 32.977 1.00 83.44 208 ILE A N 1
ATOM 1588 C CA . ILE A 1 208 ? 9.054 -35.156 32.845 1.00 83.44 208 ILE A CA 1
ATOM 1589 C C . ILE A 1 208 ? 9.745 -35.820 34.044 1.00 83.44 208 ILE A C 1
ATOM 1591 O O . ILE A 1 208 ? 9.321 -36.884 34.466 1.00 83.44 208 ILE A O 1
ATOM 1595 N N . ALA A 1 209 ? 10.795 -35.210 34.600 1.00 83.44 209 ALA A N 1
ATOM 1596 C CA . ALA A 1 209 ? 11.529 -35.771 35.738 1.00 83.44 209 ALA A CA 1
ATOM 1597 C C . ALA A 1 209 ? 10.798 -35.638 37.092 1.00 83.44 209 ALA A C 1
ATOM 1599 O O . ALA A 1 209 ? 11.190 -36.290 38.057 1.00 83.44 209 ALA A O 1
ATOM 1600 N N . LEU A 1 210 ? 9.788 -34.767 37.179 1.00 80.88 210 LEU A N 1
ATOM 1601 C CA . LEU A 1 210 ? 9.017 -34.484 38.397 1.00 80.88 210 LEU A CA 1
ATOM 1602 C C . LEU A 1 210 ? 7.707 -35.284 38.505 1.00 80.88 210 LEU A C 1
ATOM 1604 O O . LEU A 1 210 ? 7.100 -35.272 39.577 1.00 80.88 210 LEU A O 1
ATOM 1608 N N . VAL A 1 211 ? 7.270 -35.931 37.419 1.00 80.62 211 VAL A N 1
ATOM 1609 C CA . VAL A 1 211 ? 6.068 -36.787 37.339 1.00 80.62 211 VAL A CA 1
ATOM 1610 C C . VAL A 1 211 ? 6.460 -38.248 37.510 1.00 80.62 211 VAL A C 1
ATOM 1612 O O . VAL A 1 211 ? 5.765 -38.938 38.287 1.00 80.62 211 VAL A O 1
#

Radius of gyration: 24.54 Å; Cα contacts (8 Å, |Δi|>4): 55; chains: 1; bounding box: 52×56×65 Å

Nearest PDB structures (foldseek):
  6gml-assembly1_V  TM=3.750E-01  e=8.682E+00  Homo sapiens
  8whl-assembly2_C  TM=3.755E-01  e=9.185E+00  Homo sapiens
  8whh-assembly2_B  TM=2.715E-01  e=9.716E+00  Homo sapiens

Sequence (211 aa):
MGAGAVAFSTLAMLVCCGFTGVASLASAVGLSVLGRTDVGMPVLYFFLALHLAAQLWSARTHRRPYAMPEDQRRKAMAMMIEALYSLPDEDMARLVQAHIAILASLPETQRRTLMAAHMATMQSYPESQRRREMKMVQEAVQRLPASQKRTMMAAMEMMKGMPTPAMARPREEPVETIQPREQTGTSSTAIWILLAIAVVVVIVVLFIALV

Solvent-accessible surface area (backbone atoms only — not comparable to full-atom values): 12498 Å² total; per-residue (Å²): 140,86,77,74,72,65,62,58,56,58,54,53,51,48,58,70,67,40,55,74,55,50,62,58,50,51,70,74,69,54,76,83,78,68,80,83,64,100,68,60,63,68,57,55,52,51,55,51,50,51,53,51,49,51,54,51,47,52,63,65,68,57,65,52,65,69,77,45,59,67,69,59,32,30,51,51,47,47,54,50,53,55,56,41,69,73,45,58,70,70,58,32,51,52,50,51,32,52,50,52,54,53,48,44,72,42,58,67,72,51,33,51,54,46,52,52,36,48,49,64,42,44,69,76,47,58,69,72,55,43,52,52,52,52,51,52,52,50,54,33,46,70,72,42,58,73,71,43,29,52,54,44,52,53,54,53,53,58,56,73,70,47,74,74,72,71,73,69,66,75,74,80,64,74,81,68,75,75,65,82,73,77,77,82,70,68,57,65,65,53,51,54,51,52,50,53,51,51,51,51,51,52,53,52,53,54,53,64,75,74,110